Protein AF-A0A946GZS3-F1 (afdb_monomer)

Foldseek 3Di:
DDDDLVVLLVQCLPPDLVSVLVSLCVCLVVLNQDQVSLVSLVVSCVVVHQFPSCLSVLLSCLSYAHDLVSLVVLLVLLQDDDDCVDPRSLSSLVSSLSSLLSYDLVSCLVVLVSQCPRNSHDVVCNVSSVLLNCLQPDALVVLLVVLVVLPVVADPPHDQDPVSVVSNVSSVVSNVVNCVVDVVSVVVSVVVVVVVVVVVVVVVVVVVVD

Mean predicted aligned error: 6.23 Å

Structure (mmCIF, N/CA/C/O backbone):
data_AF-A0A946GZS3-F1
#
_entry.id   AF-A0A946GZS3-F1
#
loop_
_atom_site.group_PDB
_atom_site.id
_atom_site.type_symbol
_atom_site.label_atom_id
_atom_site.label_alt_id
_atom_site.label_comp_id
_atom_site.label_asym_id
_atom_site.label_entity_id
_atom_site.label_seq_id
_atom_site.pdbx_PDB_ins_code
_atom_site.Cartn_x
_atom_site.Cartn_y
_atom_site.Cartn_z
_atom_site.occupancy
_atom_site.B_iso_or_equiv
_atom_site.auth_seq_id
_atom_site.auth_comp_id
_atom_site.auth_asym_id
_atom_site.auth_atom_id
_atom_site.pdbx_PDB_model_num
ATOM 1 N N . MET A 1 1 ? -16.939 -27.720 3.109 1.00 58.91 1 MET A N 1
ATOM 2 C CA . MET A 1 1 ? -17.498 -26.667 2.236 1.00 58.91 1 MET A CA 1
ATOM 3 C C . MET A 1 1 ? -16.639 -25.425 2.417 1.00 58.91 1 MET A C 1
ATOM 5 O O . MET A 1 1 ? -16.453 -25.024 3.559 1.00 58.91 1 MET A O 1
ATOM 9 N N . ARG A 1 2 ? -16.026 -24.903 1.348 1.00 79.50 2 ARG A N 1
ATOM 10 C CA . ARG A 1 2 ? -15.265 -23.641 1.390 1.00 79.50 2 ARG A CA 1
ATOM 11 C C . ARG A 1 2 ? -16.276 -22.488 1.393 1.00 79.50 2 ARG A C 1
ATOM 13 O O . ARG A 1 2 ? -17.283 -22.597 0.700 1.00 79.50 2 ARG A O 1
ATOM 20 N N . LEU A 1 3 ? -16.040 -21.456 2.202 1.00 87.94 3 LEU A N 1
ATOM 21 C CA . LEU A 1 3 ? -16.842 -20.230 2.156 1.00 87.94 3 LEU A CA 1
ATOM 22 C C . LEU A 1 3 ? -16.598 -19.513 0.824 1.00 87.94 3 LEU A C 1
ATOM 24 O O . LEU A 1 3 ? -15.481 -19.565 0.303 1.00 87.94 3 LEU A O 1
ATOM 28 N N . ASP A 1 4 ? -17.618 -18.852 0.289 1.00 93.44 4 ASP A N 1
ATOM 29 C CA . ASP A 1 4 ? -17.434 -17.940 -0.840 1.00 93.44 4 ASP A CA 1
ATOM 30 C C . ASP A 1 4 ? -16.744 -16.635 -0.394 1.00 93.44 4 ASP A C 1
ATOM 32 O O . ASP A 1 4 ? -16.649 -16.322 0.797 1.00 93.44 4 ASP A O 1
ATOM 36 N N . GLU A 1 5 ? -16.232 -15.859 -1.347 1.00 93.50 5 GLU A N 1
ATOM 37 C CA . GLU A 1 5 ? -15.474 -14.643 -1.030 1.00 93.50 5 GLU A CA 1
ATOM 38 C C . GLU A 1 5 ? -16.320 -13.560 -0.363 1.00 93.50 5 GLU A C 1
ATOM 40 O O . GLU A 1 5 ? -15.813 -12.810 0.467 1.00 93.50 5 GLU A O 1
ATOM 45 N N . GLN A 1 6 ? -17.622 -13.497 -0.650 1.00 95.25 6 GLN A N 1
ATOM 46 C CA . GLN A 1 6 ? -18.515 -12.536 -0.003 1.00 95.25 6 GLN A CA 1
ATOM 47 C C . GLN A 1 6 ? -18.722 -12.892 1.472 1.00 95.25 6 GLN A C 1
ATOM 49 O O . GLN A 1 6 ? -18.744 -12.010 2.332 1.00 95.25 6 GLN A O 1
ATOM 54 N N . GLN A 1 7 ? -18.817 -14.182 1.793 1.00 95.88 7 GLN A N 1
ATOM 55 C CA . GLN A 1 7 ? -18.854 -14.682 3.164 1.00 95.88 7 GLN A CA 1
ATOM 56 C C . GLN A 1 7 ? -17.543 -14.387 3.899 1.00 95.88 7 GLN A C 1
ATOM 58 O O . GLN A 1 7 ? -17.582 -13.946 5.049 1.00 95.88 7 GLN A O 1
ATOM 63 N N . ILE A 1 8 ? -16.392 -14.578 3.244 1.00 96.25 8 ILE A N 1
ATOM 64 C CA . ILE A 1 8 ? -15.082 -14.260 3.831 1.00 96.25 8 ILE A CA 1
ATOM 65 C C . ILE A 1 8 ? -14.951 -12.747 4.059 1.00 96.25 8 ILE A C 1
ATOM 67 O O . ILE A 1 8 ? -14.560 -12.334 5.147 1.00 96.25 8 ILE A O 1
ATOM 71 N N . LYS A 1 9 ? -15.364 -11.909 3.102 1.00 96.62 9 LYS A N 1
ATOM 72 C CA . LYS A 1 9 ? -15.361 -10.443 3.241 1.00 96.62 9 LYS A CA 1
ATOM 73 C C . LYS A 1 9 ? -16.209 -9.978 4.419 1.00 96.62 9 LYS A C 1
ATOM 75 O O . LYS A 1 9 ? -15.742 -9.200 5.240 1.00 96.62 9 LYS A O 1
ATOM 80 N N . ARG A 1 10 ? -17.424 -10.512 4.574 1.00 95.88 10 ARG A N 1
ATOM 81 C CA . ARG A 1 10 ? -18.281 -10.204 5.736 1.00 95.88 10 ARG A CA 1
ATOM 82 C C . ARG A 1 10 ? -17.650 -10.625 7.064 1.00 95.88 10 ARG A C 1
ATOM 84 O O . ARG A 1 10 ? -17.891 -9.977 8.078 1.00 95.88 10 ARG A O 1
ATOM 91 N N . ALA A 1 11 ? -16.828 -11.675 7.076 1.00 96.12 11 ALA A N 1
ATOM 92 C CA . ALA A 1 11 ? -16.135 -12.124 8.283 1.00 96.12 11 ALA A CA 1
ATOM 93 C C . ALA A 1 11 ? -15.061 -11.133 8.779 1.00 96.12 11 ALA A C 1
ATOM 95 O O . ALA A 1 11 ? -14.627 -11.242 9.927 1.00 96.12 11 ALA A O 1
ATOM 96 N N . ILE A 1 12 ? -14.682 -10.132 7.977 1.00 95.19 12 ILE A N 1
ATOM 97 C CA . ILE A 1 12 ? -13.825 -9.019 8.410 1.00 95.19 12 ILE A CA 1
ATOM 98 C C . ILE A 1 12 ? -14.505 -8.199 9.522 1.00 95.19 12 ILE A C 1
ATOM 100 O O . ILE A 1 12 ? -13.821 -7.761 10.437 1.00 95.19 12 ILE A O 1
ATOM 104 N N . LEU A 1 13 ? -15.840 -8.097 9.531 1.00 95.19 13 LEU A N 1
ATOM 105 C CA . LEU A 1 13 ? -16.621 -7.395 10.567 1.00 95.19 13 LEU A CA 1
ATOM 106 C C . LEU A 1 13 ? -16.915 -8.260 11.807 1.00 95.19 13 LEU A C 1
ATOM 108 O O . LEU A 1 13 ? -17.674 -7.871 12.694 1.00 95.19 13 LEU A O 1
ATOM 112 N N . HIS A 1 14 ? -16.382 -9.481 11.870 1.00 94.75 14 HIS A N 1
ATOM 113 C CA . HIS A 1 14 ? -16.742 -10.427 12.920 1.00 94.75 14 HIS A CA 1
ATOM 114 C C . HIS A 1 14 ? -16.258 -9.946 14.308 1.00 94.75 14 HIS A C 1
ATOM 116 O O . HIS A 1 14 ? -15.116 -9.508 14.438 1.00 94.75 14 HIS A O 1
ATOM 122 N N . PRO A 1 15 ? -17.038 -10.090 15.400 1.00 91.62 15 PRO A N 1
ATOM 123 C CA . PRO A 1 15 ? -16.633 -9.604 16.729 1.00 91.62 15 PRO A CA 1
ATOM 124 C C . PRO A 1 15 ? -15.368 -10.286 17.283 1.00 91.62 15 PRO A C 1
ATOM 126 O O . PRO A 1 15 ? -14.601 -9.673 18.026 1.00 91.62 15 PRO A O 1
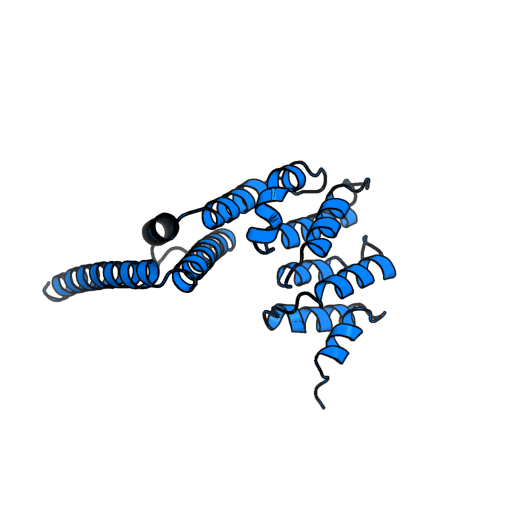ATOM 129 N N . ASN A 1 16 ? -15.110 -11.539 16.893 1.00 91.81 16 ASN A N 1
ATOM 130 C CA . ASN A 1 16 ? -13.880 -12.262 17.240 1.00 91.81 16 ASN A CA 1
ATOM 131 C C . ASN A 1 16 ? -12.675 -11.789 16.385 1.00 91.81 16 ASN A C 1
ATOM 133 O O . ASN A 1 16 ? -12.705 -12.003 15.169 1.00 91.81 16 ASN A O 1
ATOM 137 N N . PRO A 1 17 ? -11.601 -11.240 16.995 1.00 90.50 17 PRO A N 1
ATOM 138 C CA . PRO A 1 17 ? -10.426 -10.723 16.284 1.00 90.50 17 PRO A CA 1
ATOM 139 C C . PRO A 1 17 ? -9.686 -11.763 15.437 1.00 90.50 17 PRO A C 1
ATOM 141 O O . PRO A 1 17 ? -9.181 -11.420 14.372 1.00 90.50 17 PRO A O 1
ATOM 144 N N . GLU A 1 18 ? -9.651 -13.028 15.857 1.00 91.88 18 GLU A N 1
ATOM 145 C CA . GLU A 1 18 ? -8.960 -14.089 15.111 1.00 91.88 18 GLU A CA 1
ATOM 146 C C . GLU A 1 18 ? -9.690 -14.427 13.805 1.00 91.88 18 GLU A C 1
ATOM 148 O O . GLU A 1 18 ? -9.064 -14.709 12.784 1.00 91.88 18 GLU A O 1
ATOM 153 N N . ILE A 1 19 ? -11.025 -14.338 13.809 1.00 94.00 19 ILE A N 1
ATOM 154 C CA . ILE A 1 19 ? -11.831 -14.525 12.597 1.00 94.00 19 ILE A CA 1
ATOM 155 C C . ILE A 1 19 ? -11.604 -13.358 11.632 1.00 94.00 19 ILE A C 1
ATOM 157 O O . ILE A 1 19 ? -11.376 -13.603 10.448 1.00 94.00 19 ILE A O 1
ATOM 161 N N . ARG A 1 20 ? -11.567 -12.114 12.135 1.00 93.56 20 ARG A N 1
ATOM 162 C CA . ARG A 1 20 ? -11.258 -10.935 11.307 1.00 93.56 20 ARG A CA 1
ATOM 163 C C . ARG A 1 20 ? -9.886 -11.039 10.661 1.00 93.56 20 ARG A C 1
ATOM 165 O O . ARG A 1 20 ? -9.751 -10.846 9.458 1.00 93.56 20 ARG A O 1
ATOM 172 N N . LEU A 1 21 ? -8.869 -11.373 11.456 1.00 92.62 21 LEU A N 1
ATOM 173 C CA . LEU A 1 21 ? -7.500 -11.503 10.968 1.00 92.62 21 LEU A CA 1
ATOM 174 C C . LEU A 1 21 ? -7.396 -12.590 9.896 1.00 92.62 21 LEU A C 1
ATOM 176 O O . LEU A 1 21 ? -6.772 -12.372 8.862 1.00 92.62 21 LEU A O 1
ATOM 180 N N . LYS A 1 22 ? -8.051 -13.739 10.100 1.00 94.50 22 LYS A N 1
ATOM 181 C CA . LYS A 1 22 ? -8.066 -14.821 9.111 1.00 94.50 22 LYS A CA 1
ATOM 182 C C . LYS A 1 22 ? -8.782 -14.427 7.817 1.00 94.50 22 LYS A C 1
ATOM 184 O O . LYS A 1 22 ? -8.328 -14.813 6.744 1.00 94.50 22 LYS A O 1
ATOM 189 N N . ALA A 1 23 ? -9.862 -13.653 7.912 1.00 95.25 23 ALA A N 1
ATOM 190 C CA . ALA A 1 23 ? -10.564 -13.120 6.751 1.00 95.25 23 ALA A CA 1
ATOM 191 C C . ALA A 1 23 ? -9.698 -12.131 5.958 1.00 95.25 23 ALA A C 1
ATOM 193 O O . ALA A 1 23 ? -9.628 -12.227 4.739 1.00 95.25 23 ALA A O 1
ATOM 194 N N . ILE A 1 24 ? -8.983 -11.228 6.632 1.00 94.69 24 ILE A N 1
ATOM 195 C CA . ILE A 1 24 ? -8.081 -10.280 5.960 1.00 94.69 24 ILE A CA 1
ATOM 196 C C . ILE A 1 24 ? -6.884 -10.999 5.345 1.00 94.69 24 ILE A C 1
ATOM 198 O O . ILE A 1 24 ? -6.534 -10.708 4.205 1.00 94.69 24 ILE A O 1
ATOM 202 N N . ASN A 1 25 ? -6.296 -11.970 6.052 1.00 94.50 25 ASN A N 1
ATOM 203 C CA . ASN A 1 25 ? -5.204 -12.780 5.511 1.00 94.50 25 ASN A CA 1
ATOM 204 C C . ASN A 1 25 ? -5.610 -13.480 4.216 1.00 94.50 25 ASN A C 1
ATOM 206 O O . ASN A 1 25 ? -4.806 -13.528 3.301 1.00 94.50 25 ASN A O 1
ATOM 210 N N . TYR A 1 26 ? -6.854 -13.956 4.094 1.00 95.50 26 TYR A N 1
ATOM 211 C CA . TYR A 1 26 ? -7.324 -14.526 2.831 1.00 95.50 26 TYR A CA 1
ATOM 212 C C . TYR A 1 26 ? -7.149 -13.552 1.656 1.00 95.50 26 TYR A C 1
ATOM 214 O O . TYR A 1 26 ? -6.579 -13.936 0.640 1.00 95.50 26 TYR A O 1
ATOM 222 N N . PHE A 1 27 ? -7.597 -12.301 1.795 1.00 95.56 27 PHE A N 1
ATOM 223 C CA . PHE A 1 27 ? -7.488 -11.308 0.721 1.00 95.56 27 PHE A CA 1
ATOM 224 C C . PHE A 1 27 ? -6.049 -10.831 0.503 1.00 95.56 27 PHE A C 1
ATOM 226 O O . PHE A 1 27 ? -5.627 -10.698 -0.643 1.00 95.56 27 PHE A O 1
ATOM 233 N N . ALA A 1 28 ? -5.293 -10.623 1.584 1.00 93.56 28 ALA A N 1
ATOM 234 C CA . ALA A 1 28 ? -3.899 -10.189 1.526 1.00 93.56 28 ALA A CA 1
ATOM 235 C C . ALA A 1 28 ? -2.983 -11.252 0.893 1.00 93.56 28 ALA A C 1
ATOM 237 O O . ALA A 1 28 ? -2.179 -10.936 0.025 1.00 93.56 28 ALA A O 1
ATOM 238 N N . ASP A 1 29 ? -3.126 -12.519 1.293 1.00 93.56 29 ASP A N 1
ATOM 239 C CA . ASP A 1 29 ? -2.296 -13.632 0.808 1.00 93.56 29 ASP A CA 1
ATOM 240 C C . ASP A 1 29 ? -2.685 -14.064 -0.614 1.00 93.56 29 ASP A C 1
ATOM 242 O O . ASP A 1 29 ? -1.886 -14.683 -1.314 1.00 93.56 29 ASP A O 1
ATOM 246 N N . SER A 1 30 ? -3.909 -13.742 -1.047 1.00 91.50 30 SER A N 1
ATOM 247 C CA . SER A 1 30 ? -4.377 -14.001 -2.415 1.00 91.50 30 SER A CA 1
ATOM 248 C C . SER A 1 30 ? -4.076 -12.851 -3.381 1.00 91.50 30 SER A C 1
ATOM 250 O O . SER A 1 30 ? -4.494 -12.943 -4.531 1.00 91.50 30 SER A O 1
ATOM 252 N N . TYR A 1 31 ? -3.395 -11.784 -2.932 1.00 84.88 31 TYR A N 1
ATOM 253 C CA . TYR A 1 31 ? -3.122 -10.576 -3.726 1.00 84.88 31 TYR A CA 1
ATOM 254 C C . TYR A 1 31 ? -4.385 -10.038 -4.419 1.00 84.88 31 TYR A C 1
ATOM 256 O O . TYR A 1 31 ? -4.412 -9.793 -5.619 1.00 84.88 31 TYR A O 1
ATOM 264 N N . SER A 1 32 ? -5.476 -9.936 -3.657 1.00 89.81 32 SER A N 1
ATOM 265 C CA . SER A 1 32 ? -6.779 -9.548 -4.193 1.00 89.81 32 SER A CA 1
ATOM 266 C C . SER A 1 32 ? -6.793 -8.095 -4.681 1.00 89.81 32 SER A C 1
ATOM 268 O O . SER A 1 32 ? -6.697 -7.172 -3.871 1.00 89.81 32 SER A O 1
ATOM 270 N N . ASP A 1 33 ? -7.090 -7.904 -5.966 1.00 91.25 33 ASP A N 1
ATOM 271 C CA . ASP A 1 33 ? -7.288 -6.585 -6.585 1.00 91.25 33 ASP A CA 1
ATOM 272 C C . ASP A 1 33 ? -8.667 -5.958 -6.299 1.00 91.25 33 ASP A C 1
ATOM 274 O O . ASP A 1 33 ? -8.972 -4.877 -6.793 1.00 91.25 33 ASP A O 1
ATOM 278 N N . ASP A 1 34 ? -9.532 -6.618 -5.519 1.00 95.12 34 ASP A N 1
ATOM 279 C CA . ASP A 1 34 ? -10.874 -6.123 -5.192 1.00 95.12 34 ASP A CA 1
ATOM 280 C C . ASP A 1 34 ? -10.834 -4.886 -4.262 1.00 95.12 34 ASP A C 1
ATOM 282 O O . ASP A 1 34 ? -10.622 -5.029 -3.048 1.00 95.12 34 ASP A O 1
ATOM 286 N N . PRO A 1 35 ? -11.131 -3.668 -4.768 1.00 94.62 35 PRO A N 1
ATOM 287 C CA . PRO A 1 35 ? -11.057 -2.446 -3.969 1.00 94.62 35 PRO A CA 1
ATOM 288 C C . PRO A 1 35 ? -12.195 -2.338 -2.943 1.00 94.62 35 PRO A C 1
ATOM 290 O O . PRO A 1 35 ? -12.181 -1.443 -2.100 1.00 94.62 35 PRO A O 1
ATOM 293 N N . SER A 1 36 ? -13.193 -3.230 -2.982 1.00 96.50 36 SER A N 1
ATOM 294 C CA . SER A 1 36 ? -14.299 -3.236 -2.018 1.00 96.50 36 SER A CA 1
ATOM 295 C C . SER A 1 36 ? -13.956 -3.917 -0.689 1.00 96.50 36 SER A C 1
ATOM 297 O O . SER A 1 36 ? -14.755 -3.852 0.243 1.00 96.50 36 SER A O 1
ATOM 299 N N . VAL A 1 37 ? -12.777 -4.539 -0.557 1.00 97.06 37 VAL A N 1
ATOM 300 C CA . VAL A 1 37 ? -12.327 -5.143 0.711 1.00 97.06 37 VAL A CA 1
ATOM 301 C C . VAL A 1 37 ? -11.921 -4.069 1.723 1.00 97.06 37 VAL A C 1
ATOM 303 O O . VAL A 1 37 ? -12.332 -4.130 2.882 1.00 97.06 37 VAL A O 1
ATOM 306 N N . MET A 1 38 ? -11.147 -3.065 1.301 1.00 96.56 38 MET A N 1
ATOM 307 C CA . MET A 1 38 ? -10.625 -2.036 2.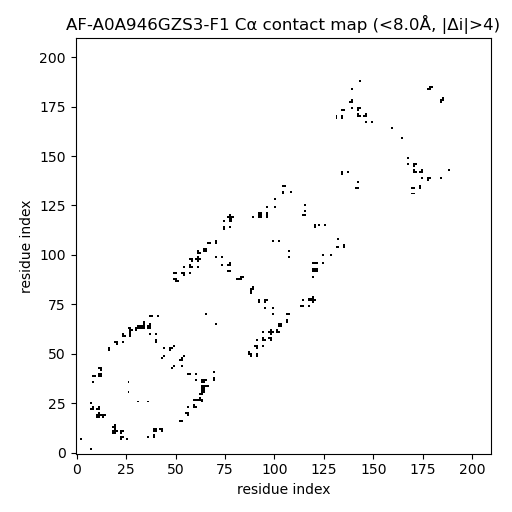206 1.00 96.56 38 MET A CA 1
ATOM 308 C C . MET A 1 38 ? -11.723 -1.201 2.902 1.00 96.56 38 MET A C 1
ATOM 310 O O . MET A 1 38 ? -11.597 -0.973 4.104 1.00 96.56 38 MET A O 1
ATOM 314 N N . PRO A 1 39 ? -12.834 -0.807 2.246 1.00 97.38 39 PRO A N 1
ATOM 315 C CA . PRO A 1 39 ? -13.973 -0.192 2.933 1.00 97.38 39 PRO A CA 1
ATOM 316 C C . PRO A 1 39 ? -14.516 -1.016 4.111 1.00 97.38 39 PRO A C 1
ATOM 318 O O . PRO A 1 39 ? -14.860 -0.452 5.144 1.00 97.38 39 PRO A O 1
ATOM 321 N N . VAL A 1 40 ? -14.526 -2.349 4.006 1.00 96.94 40 VAL A N 1
ATOM 322 C CA . VAL A 1 40 ? -14.970 -3.232 5.101 1.00 96.94 40 VAL A CA 1
ATOM 323 C C . VAL A 1 40 ? -13.946 -3.256 6.244 1.00 96.94 40 VAL A C 1
ATOM 325 O O . VAL A 1 40 ? -14.310 -3.339 7.418 1.00 96.94 40 VAL A O 1
ATOM 328 N N . VAL A 1 41 ? -12.652 -3.137 5.929 1.00 95.38 41 VAL A N 1
ATOM 329 C CA . VAL A 1 41 ? -11.598 -2.960 6.943 1.00 95.38 41 VAL A CA 1
ATOM 330 C C . VAL A 1 41 ? -11.762 -1.622 7.668 1.00 95.38 41 VAL A C 1
ATOM 332 O O . VAL A 1 41 ? -11.648 -1.588 8.890 1.00 95.38 41 VAL A O 1
ATOM 335 N N . ILE A 1 42 ? -12.078 -0.542 6.950 1.00 95.25 42 ILE A N 1
ATOM 336 C CA . ILE A 1 42 ? -12.365 0.775 7.542 1.00 95.25 42 ILE A CA 1
ATOM 337 C C . ILE A 1 42 ? -13.569 0.694 8.487 1.00 95.25 42 ILE A C 1
ATOM 339 O O . ILE A 1 42 ? -13.458 1.078 9.650 1.00 95.25 42 ILE A O 1
ATOM 343 N N . GLU A 1 43 ? -14.678 0.103 8.039 1.00 95.19 43 GLU A N 1
ATOM 344 C CA . GLU A 1 43 ? -15.871 -0.106 8.871 1.00 95.19 43 GLU A CA 1
ATOM 345 C C . GLU A 1 43 ? -15.536 -0.909 10.141 1.00 95.19 43 GLU A C 1
ATOM 347 O O . GLU A 1 43 ? -16.004 -0.605 11.237 1.00 95.19 43 GLU A O 1
ATOM 352 N N . THR A 1 44 ? -14.645 -1.895 10.028 1.00 93.31 44 THR A N 1
ATOM 353 C CA . THR A 1 44 ? -14.148 -2.664 11.177 1.00 93.31 44 THR A CA 1
ATOM 354 C C . THR A 1 44 ? -13.405 -1.778 12.182 1.00 93.31 44 THR A C 1
ATOM 356 O O . THR A 1 44 ? -13.575 -1.960 13.391 1.00 93.31 44 THR A O 1
ATOM 359 N N . VAL A 1 45 ? -12.595 -0.824 11.703 1.00 92.81 45 VAL A N 1
ATOM 360 C CA . VAL A 1 45 ? -11.898 0.171 12.541 1.00 92.81 45 VAL A CA 1
ATOM 361 C C . VAL A 1 45 ? -12.868 1.075 13.271 1.00 92.81 45 VAL A C 1
ATOM 363 O O . VAL A 1 45 ? -12.717 1.292 14.476 1.00 92.81 45 VAL A O 1
ATOM 366 N N . GLU A 1 46 ? -13.892 1.545 12.579 1.00 91.81 46 GLU A N 1
ATOM 367 C CA . GLU A 1 46 ? -14.922 2.396 13.165 1.00 91.81 46 GLU A CA 1
ATOM 368 C C . GLU A 1 46 ? -15.764 1.638 14.202 1.00 91.81 46 GLU A C 1
ATOM 370 O O . GLU A 1 46 ? -16.056 2.178 15.269 1.00 91.81 46 GLU A O 1
ATOM 375 N N . LEU A 1 47 ? -16.076 0.363 13.944 1.00 91.75 47 LEU A N 1
ATOM 376 C CA . LEU A 1 47 ? -16.901 -0.472 14.820 1.00 91.75 47 LEU A CA 1
ATOM 377 C C . LEU A 1 47 ? -16.175 -0.935 16.093 1.00 91.75 47 LEU A C 1
ATOM 379 O O . LEU A 1 47 ? -16.785 -1.015 17.160 1.00 91.75 47 LEU A O 1
ATOM 383 N N . HIS A 1 48 ? -14.892 -1.292 15.994 1.00 89.06 48 HIS A N 1
ATOM 384 C CA . HIS A 1 48 ? -14.147 -1.908 17.103 1.00 89.06 48 HIS A CA 1
ATOM 385 C C . HIS A 1 48 ? -13.076 -1.004 17.727 1.00 89.06 48 HIS A C 1
ATOM 387 O O . HIS A 1 48 ? -12.459 -1.392 18.723 1.00 89.06 48 HIS A O 1
ATOM 393 N N . GLY A 1 49 ? -12.873 0.195 17.181 1.00 87.19 49 GLY A N 1
ATOM 394 C CA . GLY A 1 49 ? -11.940 1.190 17.695 1.00 87.19 49 GLY A CA 1
ATOM 395 C C . GLY A 1 49 ? -10.496 1.015 17.211 1.00 87.19 49 GLY A C 1
ATOM 396 O O . GLY A 1 49 ? -10.056 -0.057 16.795 1.00 87.19 49 GLY A O 1
ATOM 397 N N . ARG A 1 50 ? -9.735 2.109 17.307 1.00 85.06 50 ARG A N 1
ATOM 398 C CA . ARG A 1 50 ? -8.404 2.286 16.695 1.00 85.06 50 ARG A CA 1
ATOM 399 C C . ARG A 1 50 ? -7.261 1.654 17.501 1.00 85.06 50 ARG A C 1
ATOM 401 O O . ARG A 1 50 ? -6.305 1.125 16.945 1.00 85.06 50 ARG A O 1
ATOM 408 N N . GLU A 1 51 ? -7.377 1.650 18.827 1.00 67.56 51 GLU A N 1
ATOM 409 C CA . GLU A 1 51 ? -6.206 1.604 19.713 1.00 67.56 51 GLU A CA 1
ATOM 410 C C . GLU A 1 51 ? -5.638 0.213 20.050 1.00 67.56 51 GLU A C 1
ATOM 412 O O . GLU A 1 51 ? -4.517 0.130 20.540 1.00 67.56 51 GLU A O 1
ATOM 417 N N . SER A 1 52 ? -6.338 -0.917 19.878 1.00 57.84 52 SER A N 1
ATOM 418 C CA . SER A 1 52 ? -5.741 -2.188 20.365 1.00 57.84 52 SER A CA 1
ATOM 419 C C . SER A 1 52 ? -6.112 -3.475 19.647 1.00 57.84 52 SER A C 1
ATOM 421 O O . SER A 1 52 ? -5.264 -4.360 19.539 1.00 57.84 52 SER A O 1
ATOM 423 N N . ALA A 1 53 ? -7.323 -3.601 19.110 1.00 55.41 53 ALA A N 1
ATOM 424 C CA . ALA A 1 53 ? -7.772 -4.867 18.530 1.00 55.41 53 ALA A CA 1
ATOM 425 C C . ALA A 1 53 ? -7.492 -5.003 17.025 1.00 55.41 53 ALA A C 1
ATOM 427 O O . ALA A 1 53 ? -7.721 -6.077 16.469 1.00 55.41 53 ALA A O 1
ATOM 428 N N . LEU A 1 54 ? -7.023 -3.937 16.365 1.00 74.75 54 LEU A N 1
ATOM 429 C CA . LEU A 1 54 ? -6.979 -3.875 14.901 1.00 74.75 54 LEU A CA 1
ATOM 430 C C . LEU A 1 54 ? -5.619 -3.554 14.299 1.00 74.75 54 LEU A C 1
ATOM 432 O O . LEU A 1 54 ? -5.490 -3.621 13.084 1.00 74.75 54 LEU A O 1
ATOM 436 N N . TYR A 1 55 ? -4.578 -3.309 15.096 1.00 75.56 55 TYR A N 1
ATOM 437 C CA . TYR A 1 55 ? -3.243 -3.102 14.522 1.00 75.56 55 TYR A CA 1
ATOM 438 C C . TYR A 1 55 ? -2.785 -4.328 13.703 1.00 75.56 55 TYR A C 1
ATOM 440 O O . TYR A 1 55 ? -2.184 -4.177 12.647 1.00 75.56 55 TYR A O 1
ATOM 448 N N . ARG A 1 56 ? -3.118 -5.560 14.136 1.00 81.19 56 ARG A N 1
ATOM 449 C CA . ARG A 1 56 ? -2.822 -6.790 13.370 1.00 81.19 56 ARG A CA 1
ATOM 450 C C . ARG A 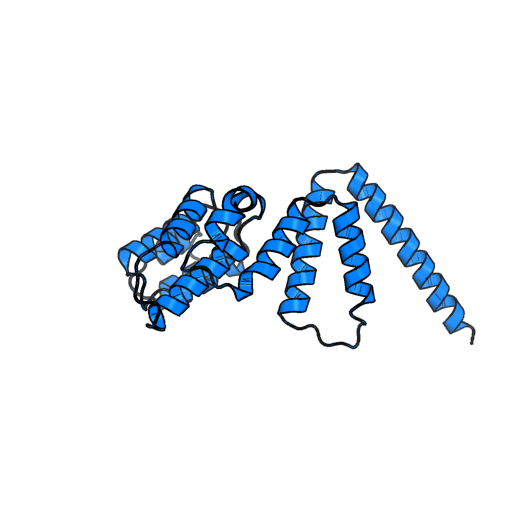1 56 ? -3.607 -6.853 12.064 1.00 81.19 56 ARG A C 1
ATOM 452 O O . ARG A 1 56 ? -3.050 -7.231 11.045 1.00 81.19 56 ARG A O 1
ATOM 459 N N . THR A 1 57 ? -4.878 -6.471 12.118 1.00 86.56 57 THR A N 1
ATOM 460 C CA . THR A 1 57 ? -5.783 -6.346 10.971 1.00 86.56 57 THR A CA 1
ATOM 461 C C . THR A 1 57 ? -5.232 -5.341 9.957 1.00 86.56 57 THR A C 1
ATOM 463 O O . THR A 1 57 ? -5.031 -5.694 8.800 1.00 86.56 57 THR A O 1
ATOM 466 N N . LEU A 1 58 ? -4.901 -4.124 10.394 1.00 88.94 58 LEU A N 1
ATOM 467 C CA . LEU A 1 58 ? -4.381 -3.060 9.533 1.00 88.94 58 LEU A CA 1
ATOM 468 C C . LEU A 1 58 ? -2.993 -3.371 8.983 1.00 88.94 58 LEU A C 1
ATOM 470 O O . LEU A 1 58 ? -2.719 -3.086 7.825 1.00 88.94 58 LEU A O 1
ATOM 474 N N . ARG A 1 59 ? -2.137 -4.043 9.756 1.00 86.62 59 ARG A N 1
ATOM 475 C CA . ARG A 1 59 ? -0.827 -4.486 9.266 1.00 86.62 59 ARG A CA 1
ATOM 476 C C . ARG A 1 59 ? -0.913 -5.490 8.113 1.00 86.62 59 ARG A C 1
ATOM 478 O O . ARG A 1 59 ? 0.081 -5.686 7.433 1.00 86.62 59 ARG A O 1
ATOM 485 N N . ARG A 1 60 ? -2.052 -6.161 7.925 1.00 90.06 60 ARG A N 1
ATOM 486 C CA . ARG A 1 60 ? -2.306 -7.032 6.765 1.00 90.06 60 ARG A CA 1
ATOM 487 C C . ARG A 1 60 ? -3.077 -6.319 5.658 1.00 90.06 60 ARG A C 1
ATOM 489 O O . ARG A 1 60 ? -3.127 -6.817 4.541 1.00 90.06 60 ARG A O 1
ATOM 496 N N . ALA A 1 61 ? -3.672 -5.167 5.962 1.00 91.94 61 ALA A N 1
ATOM 497 C CA . ALA A 1 61 ? -4.405 -4.363 4.995 1.00 91.94 61 ALA A CA 1
ATOM 498 C C . ALA A 1 61 ? -3.482 -3.635 4.001 1.00 91.94 61 ALA A C 1
ATOM 500 O O . ALA A 1 61 ? -3.957 -3.090 3.012 1.00 91.94 61 ALA A O 1
ATOM 501 N N . ASP A 1 62 ? -2.170 -3.645 4.244 1.00 89.56 62 ASP A N 1
ATOM 502 C CA . ASP A 1 62 ? -1.156 -3.032 3.388 1.00 89.56 62 ASP A CA 1
ATOM 503 C C . ASP A 1 62 ? -0.992 -3.736 2.032 1.00 89.56 62 ASP A C 1
ATOM 505 O O . ASP A 1 62 ? -0.472 -3.135 1.098 1.00 89.56 62 ASP A O 1
ATOM 509 N N . ALA A 1 63 ? -1.468 -4.978 1.921 1.00 90.88 63 ALA A N 1
ATOM 510 C CA . ALA A 1 63 ? -1.534 -5.750 0.683 1.00 90.88 63 ALA A CA 1
ATOM 511 C C . ALA A 1 63 ? -2.905 -5.670 -0.021 1.00 90.88 63 ALA A C 1
ATOM 513 O O . ALA A 1 63 ? -3.116 -6.352 -1.019 1.00 90.88 63 ALA A O 1
ATOM 514 N N . LEU A 1 64 ? -3.860 -4.894 0.505 1.00 94.81 64 LEU A N 1
ATOM 515 C CA . LEU A 1 64 ? -5.194 -4.774 -0.086 1.00 94.81 64 LEU A CA 1
ATOM 516 C C . LEU A 1 64 ? -5.253 -3.628 -1.092 1.00 94.81 64 LEU A C 1
ATOM 518 O O . LEU A 1 64 ? -4.725 -2.540 -0.838 1.00 94.81 64 LEU A O 1
ATOM 522 N N . ALA A 1 65 ? -5.992 -3.845 -2.181 1.00 94.75 65 ALA A N 1
ATOM 523 C CA . ALA A 1 65 ? -6.298 -2.806 -3.151 1.00 94.75 65 ALA A CA 1
ATOM 524 C C . ALA A 1 65 ? -6.956 -1.588 -2.482 1.00 94.75 65 ALA A C 1
ATOM 526 O O . ALA A 1 65 ? -7.918 -1.696 -1.715 1.00 94.75 65 ALA A O 1
ATOM 527 N N . GLN A 1 66 ? -6.414 -0.413 -2.794 1.00 96.56 66 GLN A N 1
ATOM 528 C CA . GLN A 1 66 ? -6.903 0.872 -2.309 1.00 96.56 66 GLN A CA 1
ATOM 529 C C . GLN A 1 66 ? -7.742 1.565 -3.384 1.00 96.56 66 GLN A C 1
ATOM 531 O O . GLN A 1 66 ? -7.635 1.282 -4.574 1.00 96.56 66 GLN A O 1
ATOM 536 N N . SER A 1 67 ? -8.567 2.514 -2.959 1.00 97.00 67 SER A N 1
ATOM 537 C CA . SER A 1 67 ? -9.338 3.396 -3.834 1.00 97.00 67 SER A CA 1
ATOM 538 C C . SER A 1 67 ? -9.173 4.848 -3.374 1.00 97.00 67 SER A C 1
ATOM 540 O O . SER A 1 67 ? -8.783 5.072 -2.227 1.00 97.00 67 SER A O 1
ATOM 542 N N . PRO A 1 68 ? -9.488 5.860 -4.203 1.00 97.44 68 PRO A N 1
ATOM 543 C CA . PRO A 1 68 ? -9.353 7.255 -3.784 1.00 97.44 68 PRO A CA 1
ATOM 544 C C . PRO A 1 68 ? -10.045 7.576 -2.442 1.00 97.44 68 PRO A C 1
ATOM 546 O O . PRO A 1 68 ? -9.406 8.209 -1.603 1.00 97.44 68 PRO A O 1
ATOM 549 N N . PRO A 1 69 ? -11.274 7.091 -2.153 1.00 98.12 69 PRO A N 1
ATOM 550 C CA . PRO A 1 69 ? -11.895 7.299 -0.842 1.00 98.12 69 PRO A CA 1
ATOM 551 C C . PRO A 1 69 ? -11.139 6.652 0.326 1.00 98.12 69 PRO A C 1
ATOM 553 O O . PRO A 1 69 ? -11.082 7.237 1.405 1.00 98.12 69 PRO A O 1
ATOM 556 N N . THR A 1 70 ? -10.548 5.466 0.136 1.00 97.75 70 THR A N 1
ATOM 557 C CA . THR A 1 70 ? -9.795 4.801 1.214 1.00 97.75 70 THR A CA 1
ATOM 558 C C . THR A 1 70 ? -8.471 5.514 1.470 1.00 97.75 70 THR A C 1
ATOM 560 O O . THR A 1 70 ? -8.079 5.647 2.623 1.00 97.75 70 THR A O 1
ATOM 563 N N . ILE A 1 71 ? -7.829 6.059 0.430 1.00 98.12 71 ILE A N 1
ATOM 564 C CA . ILE A 1 71 ? -6.645 6.917 0.573 1.00 98.12 71 ILE A CA 1
ATOM 565 C C . ILE A 1 71 ? -6.969 8.185 1.361 1.00 98.12 71 ILE A C 1
ATOM 567 O O . ILE A 1 71 ? -6.242 8.510 2.296 1.00 98.12 71 ILE A O 1
ATOM 571 N N . GLU A 1 72 ? -8.065 8.877 1.040 1.00 98.25 72 GLU A N 1
ATOM 572 C CA . GLU A 1 72 ? -8.476 10.062 1.807 1.00 98.25 72 GLU A CA 1
ATOM 573 C C . GLU A 1 72 ? -8.727 9.727 3.278 1.00 98.25 72 GLU A C 1
ATOM 575 O O . GLU A 1 72 ? -8.272 10.450 4.163 1.00 98.25 72 GLU A O 1
ATOM 580 N N . TRP A 1 73 ? -9.395 8.603 3.551 1.00 97.88 73 TRP A N 1
ATOM 581 C CA . TRP A 1 73 ? -9.616 8.143 4.920 1.00 97.88 73 TRP A CA 1
ATOM 582 C C . TRP A 1 73 ? -8.295 7.877 5.657 1.00 97.88 73 TRP A C 1
ATOM 584 O O . TRP A 1 73 ? -8.107 8.366 6.768 1.00 97.88 73 TRP A O 1
ATOM 594 N N . LEU A 1 74 ? -7.344 7.180 5.026 1.00 97.38 74 LEU A N 1
ATOM 595 C CA . LEU A 1 74 ? -6.033 6.888 5.618 1.00 97.38 74 LEU A CA 1
ATOM 596 C C . LEU A 1 74 ? -5.248 8.168 5.936 1.00 97.38 74 LEU A C 1
ATOM 598 O O . LEU A 1 74 ? -4.630 8.259 6.994 1.00 97.38 74 LEU A O 1
ATOM 602 N N . ILE A 1 75 ? -5.276 9.165 5.046 1.00 98.31 75 ILE A N 1
ATOM 603 C CA . ILE A 1 75 ? -4.603 10.448 5.287 1.00 98.31 75 ILE A CA 1
ATOM 604 C C . ILE A 1 75 ? -5.260 11.185 6.458 1.00 98.31 75 ILE A C 1
ATOM 606 O O . ILE A 1 75 ? -4.551 11.663 7.340 1.00 98.31 75 ILE A O 1
ATOM 610 N N . ASN A 1 76 ? -6.595 11.216 6.518 1.00 97.75 76 ASN A N 1
ATOM 611 C CA . ASN A 1 76 ? -7.312 11.826 7.640 1.00 97.75 76 ASN A CA 1
ATOM 612 C C . ASN A 1 76 ? -6.938 11.166 8.979 1.00 97.75 76 ASN A C 1
ATOM 614 O O . ASN A 1 76 ? -6.758 11.861 9.975 1.00 97.75 76 ASN A O 1
ATOM 618 N N . GLU A 1 77 ? -6.766 9.840 9.010 1.00 95.38 77 GLU A N 1
ATOM 619 C CA . GLU A 1 77 ? -6.337 9.125 10.219 1.00 95.38 77 GLU A CA 1
ATOM 620 C C . GLU A 1 77 ? -4.903 9.495 10.646 1.00 95.38 77 GLU A C 1
ATOM 622 O O . GLU A 1 77 ? -4.625 9.566 11.841 1.00 95.38 77 GLU A O 1
ATOM 627 N N . LEU A 1 78 ? -3.996 9.812 9.710 1.00 96.00 78 LEU A N 1
ATOM 628 C CA . LEU A 1 78 ? -2.657 10.335 10.042 1.00 96.00 78 LEU A CA 1
ATOM 629 C C . LEU A 1 78 ? -2.673 11.768 10.594 1.00 96.00 78 LEU A C 1
ATOM 631 O O . LEU A 1 78 ? -1.714 12.192 11.250 1.00 96.00 78 LEU A O 1
ATOM 635 N N . GLU A 1 79 ? -3.723 12.527 10.299 1.00 96.50 79 GLU A N 1
ATOM 636 C CA . GLU A 1 79 ? -3.907 13.916 10.725 1.00 96.50 79 GLU A CA 1
ATOM 637 C C . GLU A 1 79 ? -4.652 14.034 12.062 1.00 96.50 79 GLU A C 1
ATOM 639 O O . GLU A 1 79 ? -4.711 15.126 12.629 1.00 96.50 79 GLU A O 1
ATOM 644 N N . MET A 1 80 ? -5.172 12.924 12.599 1.00 92.31 80 MET A N 1
ATOM 645 C CA . MET A 1 80 ? -5.890 12.909 13.872 1.00 92.31 80 MET A CA 1
ATOM 646 C C . MET A 1 80 ? -5.046 13.427 15.042 1.00 92.31 80 MET A C 1
ATOM 648 O O . MET A 1 80 ? -3.841 13.166 15.160 1.00 92.31 80 MET A O 1
ATOM 652 N N . ASP A 1 81 ? -5.732 14.124 15.948 1.00 91.19 81 ASP A N 1
ATOM 653 C CA . ASP A 1 81 ? -5.194 14.504 17.248 1.00 91.19 81 ASP A CA 1
ATOM 654 C C . ASP A 1 81 ? -5.292 13.310 18.208 1.00 91.19 81 ASP A C 1
ATOM 656 O O . ASP A 1 81 ? -6.384 12.854 18.555 1.00 91.19 81 ASP A O 1
ATOM 660 N N . CYS A 1 82 ? -4.143 12.751 18.581 1.00 88.88 82 CYS A N 1
ATOM 661 C CA . CYS A 1 82 ? -4.037 11.575 19.440 1.00 88.88 82 CYS A CA 1
ATOM 662 C C . CYS A 1 82 ? -2.758 11.629 20.284 1.00 88.88 82 CYS A C 1
ATOM 664 O O . CYS A 1 82 ? -1.768 12.259 19.899 1.00 88.88 82 CYS A O 1
ATOM 666 N N . ASP A 1 83 ? -2.737 10.911 21.410 1.00 88.25 83 ASP A N 1
ATOM 667 C CA . ASP A 1 83 ? -1.534 10.797 22.237 1.00 88.25 83 ASP A CA 1
ATOM 668 C C . ASP A 1 83 ? -0.503 9.872 21.580 1.00 88.25 83 ASP A C 1
ATOM 670 O O . ASP A 1 83 ? -0.548 8.648 21.696 1.00 88.25 83 ASP A O 1
ATOM 674 N N . ARG A 1 84 ? 0.467 10.474 20.896 1.00 83.38 84 ARG A N 1
ATOM 675 C CA . ARG A 1 84 ? 1.533 9.748 20.192 1.00 83.38 84 ARG A CA 1
ATOM 676 C C . ARG A 1 84 ? 2.628 9.212 21.098 1.00 83.38 84 ARG A C 1
ATOM 678 O O . ARG A 1 84 ? 3.507 8.502 20.620 1.00 83.38 84 ARG A O 1
ATOM 685 N N . SER A 1 85 ? 2.605 9.555 22.384 1.00 86.38 85 SER A N 1
ATOM 686 C CA . SER A 1 85 ? 3.463 8.887 23.359 1.00 86.38 85 SER A CA 1
ATOM 687 C C . SER A 1 85 ? 2.922 7.498 23.725 1.00 86.38 85 SER A C 1
ATOM 689 O O . SER A 1 85 ? 3.691 6.640 24.166 1.00 86.38 85 SER A O 1
ATOM 691 N N . ASP A 1 86 ? 1.632 7.230 23.467 1.00 89.19 86 ASP A N 1
ATOM 692 C CA . ASP A 1 86 ? 1.060 5.894 23.598 1.00 89.19 86 ASP A CA 1
ATOM 693 C C . ASP A 1 86 ? 1.481 5.002 22.420 1.00 89.19 86 ASP A C 1
ATOM 695 O O . ASP A 1 86 ? 1.137 5.208 21.253 1.00 89.19 86 ASP A O 1
ATOM 699 N N . ARG A 1 87 ? 2.174 3.915 22.762 1.00 87.75 87 ARG A N 1
ATOM 700 C CA . ARG A 1 87 ? 2.606 2.859 21.842 1.00 87.75 87 ARG A CA 1
ATOM 701 C C . ARG A 1 87 ? 1.461 2.266 21.011 1.00 87.75 87 ARG A C 1
ATOM 703 O O . ARG A 1 87 ? 1.698 1.724 19.933 1.00 87.75 87 ARG A O 1
ATOM 710 N N . LYS A 1 88 ? 0.229 2.277 21.516 1.00 87.88 88 LYS A N 1
ATOM 711 C CA . LYS A 1 88 ? -0.954 1.817 20.776 1.00 87.88 88 LYS A CA 1
ATOM 712 C C . LYS A 1 88 ? -1.244 2.703 19.570 1.00 87.88 88 LYS A C 1
ATOM 714 O O . LYS A 1 88 ? -1.387 2.183 18.464 1.00 87.88 88 LYS A O 1
ATOM 719 N N . TRP A 1 89 ? -1.267 4.015 19.788 1.00 89.50 89 TRP A N 1
ATOM 720 C CA . TRP A 1 89 ? -1.448 5.008 18.736 1.00 89.50 89 TRP A CA 1
ATOM 721 C C . TRP A 1 89 ? -0.277 5.013 17.760 1.00 89.50 89 TRP A C 1
ATOM 723 O O . TRP A 1 89 ? -0.501 5.020 16.554 1.00 89.50 89 TRP A O 1
ATOM 733 N N . ASP A 1 90 ? 0.956 4.892 18.253 1.00 88.56 90 ASP A N 1
ATOM 734 C CA . ASP A 1 90 ? 2.139 4.794 17.390 1.00 88.56 90 ASP A CA 1
ATOM 735 C C . ASP A 1 90 ? 2.066 3.579 16.440 1.00 88.56 90 ASP A C 1
ATOM 737 O O . ASP A 1 90 ? 2.220 3.712 15.226 1.00 88.56 90 ASP A O 1
ATOM 741 N N . ASN A 1 91 ? 1.710 2.393 16.951 1.00 88.94 91 ASN A N 1
ATOM 742 C CA . ASN A 1 91 ? 1.531 1.196 16.116 1.00 88.94 91 ASN A CA 1
ATOM 743 C C . ASN A 1 91 ? 0.370 1.320 15.119 1.00 88.94 91 ASN A C 1
ATOM 745 O O . ASN A 1 91 ? 0.445 0.780 14.008 1.00 88.94 91 ASN A O 1
ATOM 749 N N . TYR A 1 92 ? -0.717 1.978 15.524 1.00 91.69 92 TYR A N 1
ATOM 750 C CA . TYR A 1 92 ? -1.858 2.246 14.658 1.00 91.69 92 TYR A CA 1
ATOM 751 C C . TYR A 1 92 ? -1.437 3.124 13.476 1.00 91.69 92 TYR A C 1
ATOM 753 O O . TYR A 1 92 ? -1.555 2.699 12.327 1.00 91.69 92 TYR A O 1
ATOM 761 N N . LEU A 1 93 ? -0.846 4.287 13.755 1.00 92.69 93 LEU A N 1
ATOM 762 C CA . LEU A 1 93 ? -0.394 5.240 12.740 1.00 92.69 93 LEU A CA 1
ATOM 763 C C . LEU A 1 93 ? 0.710 4.661 11.852 1.00 92.69 93 LEU A C 1
ATOM 765 O O . LEU A 1 93 ? 0.699 4.881 10.643 1.00 92.69 93 LEU A O 1
ATOM 769 N N . LEU A 1 94 ? 1.616 3.850 12.409 1.00 91.56 94 LEU A N 1
ATOM 770 C CA . LEU A 1 94 ? 2.595 3.115 11.610 1.00 91.56 94 LEU A CA 1
ATOM 771 C C . LEU A 1 94 ? 1.912 2.158 10.624 1.00 91.56 94 LEU A C 1
ATOM 773 O O . LEU A 1 94 ? 2.331 2.076 9.473 1.00 91.56 94 LEU A O 1
ATOM 777 N N . SER A 1 95 ? 0.854 1.457 11.044 1.00 92.69 95 SER A N 1
ATOM 778 C CA . SER A 1 95 ? 0.099 0.565 10.153 1.00 92.69 95 SER A CA 1
ATOM 779 C C . SER A 1 95 ? -0.586 1.353 9.033 1.00 92.69 95 SER A C 1
ATOM 781 O O . SER A 1 95 ? -0.484 0.961 7.876 1.00 92.69 95 SER A O 1
ATOM 783 N N . ILE A 1 96 ? -1.198 2.500 9.347 1.00 95.06 96 ILE A N 1
ATOM 784 C CA . ILE A 1 96 ? -1.779 3.419 8.351 1.00 95.06 96 ILE A CA 1
ATOM 785 C C . ILE A 1 96 ? -0.709 3.911 7.365 1.00 95.06 96 ILE A C 1
ATOM 787 O O . ILE A 1 96 ? -0.907 3.865 6.151 1.00 95.06 96 ILE A O 1
ATOM 791 N N . GLY A 1 97 ? 0.455 4.321 7.876 1.00 94.62 97 GLY A N 1
ATOM 792 C CA . GLY A 1 97 ? 1.587 4.757 7.062 1.00 94.62 97 GLY A CA 1
ATOM 793 C C . GLY A 1 97 ? 2.111 3.662 6.132 1.00 94.62 97 GLY A C 1
ATOM 794 O O . GLY A 1 97 ? 2.441 3.960 4.990 1.00 94.62 97 GLY A O 1
ATOM 795 N N . LEU A 1 98 ? 2.139 2.402 6.578 1.00 92.56 98 LEU A N 1
ATOM 796 C CA . LEU A 1 98 ? 2.524 1.259 5.743 1.00 92.56 98 LEU A CA 1
ATOM 797 C C . LEU A 1 98 ? 1.493 0.954 4.648 1.00 92.56 98 LEU A C 1
ATOM 799 O O . LEU A 1 98 ? 1.892 0.635 3.531 1.00 92.56 98 LEU A O 1
ATOM 803 N N . ILE A 1 99 ? 0.192 1.098 4.930 1.00 94.94 99 ILE A N 1
ATOM 804 C CA . ILE A 1 99 ? -0.860 0.946 3.911 1.00 94.94 99 ILE A CA 1
ATOM 805 C C . ILE A 1 99 ? -0.701 2.019 2.829 1.00 94.94 99 ILE A C 1
ATOM 807 O O . ILE A 1 99 ? -0.665 1.692 1.647 1.00 94.94 99 ILE A O 1
ATOM 811 N N . LEU A 1 100 ? -0.540 3.289 3.219 1.00 95.75 100 LEU A N 1
ATOM 812 C CA . LEU A 1 100 ? -0.288 4.380 2.269 1.00 95.75 100 LEU A CA 1
ATOM 813 C C . LEU A 1 100 ? 1.017 4.177 1.500 1.00 95.75 100 LEU A C 1
ATOM 815 O O . LEU A 1 100 ? 1.068 4.430 0.304 1.00 95.75 100 LEU A O 1
ATOM 819 N N . PHE A 1 101 ? 2.057 3.693 2.175 1.00 92.25 101 PHE A N 1
ATOM 820 C CA . PHE A 1 101 ? 3.341 3.412 1.550 1.00 92.25 101 PHE A CA 1
ATOM 821 C C . PHE A 1 101 ? 3.267 2.300 0.497 1.00 92.25 101 PHE A C 1
ATOM 823 O O . PHE A 1 101 ? 4.002 2.395 -0.479 1.00 92.25 101 PHE A O 1
ATOM 830 N N . ASN A 1 102 ? 2.398 1.293 0.658 1.00 90.62 102 ASN A N 1
ATOM 831 C CA . ASN A 1 102 ? 2.217 0.183 -0.292 1.00 90.62 102 ASN A CA 1
ATOM 832 C C . ASN A 1 102 ? 1.085 0.406 -1.316 1.00 90.62 102 ASN A C 1
ATOM 834 O O . ASN A 1 102 ? 1.025 -0.308 -2.319 1.00 90.62 102 ASN A O 1
ATOM 838 N N . ALA A 1 103 ? 0.225 1.409 -1.118 1.00 93.81 103 ALA A N 1
ATOM 839 C CA . ALA A 1 103 ? -0.863 1.753 -2.034 1.00 93.81 103 ALA A CA 1
ATOM 840 C C . ALA A 1 103 ? -0.372 2.014 -3.466 1.00 93.81 103 ALA A C 1
ATOM 842 O O . ALA A 1 103 ? 0.785 2.378 -3.663 1.00 93.81 103 ALA A O 1
ATOM 843 N N . ASP A 1 104 ? -1.241 1.866 -4.469 1.00 92.38 104 ASP A N 1
ATOM 844 C CA . ASP A 1 104 ? -0.880 2.191 -5.854 1.00 92.38 104 ASP A CA 1
ATOM 845 C C . ASP A 1 104 ? -0.315 3.629 -5.939 1.00 92.38 104 ASP A C 1
ATOM 847 O O . ASP A 1 104 ? -1.015 4.569 -5.538 1.00 92.38 104 ASP A O 1
ATOM 851 N N . PRO A 1 105 ? 0.920 3.825 -6.449 1.00 93.69 105 PRO A N 1
ATOM 852 C CA . PRO A 1 105 ? 1.530 5.144 -6.583 1.00 93.69 105 PRO A CA 1
ATOM 853 C C . PRO A 1 105 ? 0.645 6.167 -7.306 1.00 93.69 105 PRO A C 1
ATOM 855 O O . PRO A 1 105 ? 0.621 7.335 -6.913 1.00 93.69 105 PRO A O 1
ATOM 858 N N . ALA A 1 106 ? -0.152 5.731 -8.288 1.00 93.12 106 ALA A N 1
ATOM 859 C CA . ALA A 1 106 ? -1.070 6.594 -9.029 1.00 93.12 106 ALA A CA 1
ATOM 860 C C . ALA A 1 106 ? -2.152 7.224 -8.132 1.00 93.12 106 ALA A C 1
ATOM 862 O O . ALA A 1 106 ? -2.679 8.289 -8.443 1.00 93.12 106 ALA A O 1
ATOM 863 N N . LEU A 1 107 ? -2.490 6.590 -7.004 1.00 95.50 107 LEU A N 1
ATOM 864 C CA . LEU A 1 107 ? -3.480 7.111 -6.060 1.00 95.50 107 LEU A CA 1
ATOM 865 C C . LEU A 1 107 ? -2.891 8.120 -5.068 1.00 95.50 107 LEU A C 1
ATOM 867 O O . LEU A 1 107 ? -3.644 8.893 -4.470 1.00 95.50 107 LEU A O 1
ATOM 871 N N . ILE A 1 108 ? -1.573 8.116 -4.861 1.00 96.31 108 ILE A N 1
ATOM 872 C CA . ILE A 1 108 ? -0.926 8.872 -3.778 1.00 96.31 108 ILE A CA 1
ATOM 873 C C . ILE A 1 108 ? 0.068 9.930 -4.268 1.00 96.31 108 ILE A C 1
ATOM 875 O O . ILE A 1 108 ? 0.411 10.809 -3.480 1.00 96.31 108 ILE A O 1
ATOM 879 N N . VAL A 1 109 ? 0.490 9.901 -5.539 1.00 95.62 109 VAL A N 1
ATOM 880 C CA . VAL A 1 109 ? 1.483 10.841 -6.094 1.00 95.62 109 VAL A CA 1
ATOM 881 C C . VAL A 1 109 ? 1.077 12.305 -5.888 1.00 95.62 109 VAL A C 1
ATOM 883 O O . VAL A 1 109 ? 1.840 13.076 -5.310 1.00 95.62 109 VAL A O 1
ATOM 886 N N . ASP A 1 110 ? -0.173 12.659 -6.197 1.00 95.50 110 ASP A N 1
ATOM 887 C CA . ASP A 1 110 ? -0.698 14.026 -6.034 1.00 95.50 110 ASP A CA 1
ATOM 888 C C . ASP A 1 110 ? -0.955 14.414 -4.566 1.00 95.50 110 ASP A C 1
ATOM 890 O O . ASP A 1 110 ? -1.243 15.566 -4.246 1.00 95.50 110 ASP A O 1
ATOM 894 N N . ARG A 1 111 ? -0.880 13.444 -3.649 1.00 96.44 111 ARG A N 1
ATOM 895 C CA . ARG A 1 111 ? -1.146 13.608 -2.210 1.00 96.44 111 ARG A CA 1
ATOM 896 C C . ARG A 1 111 ? 0.121 13.520 -1.370 1.00 96.44 111 ARG A C 1
ATOM 898 O O . ARG A 1 111 ? 0.046 13.638 -0.145 1.00 96.44 111 ARG A O 1
ATOM 905 N N . ARG A 1 112 ? 1.277 13.324 -2.010 1.00 96.31 112 ARG A N 1
ATOM 906 C CA . ARG A 1 112 ? 2.569 13.077 -1.363 1.00 96.31 112 ARG A CA 1
ATOM 907 C C . ARG A 1 112 ? 2.867 14.101 -0.276 1.00 96.31 112 ARG A C 1
ATOM 909 O O . ARG A 1 112 ? 3.153 13.717 0.854 1.00 96.31 112 ARG A O 1
ATOM 916 N N . ASP A 1 113 ? 2.733 15.390 -0.579 1.00 97.56 113 ASP A N 1
ATOM 917 C CA . ASP A 1 113 ? 3.073 16.455 0.372 1.00 97.56 113 ASP A CA 1
ATOM 918 C C . ASP A 1 113 ? 2.175 16.464 1.607 1.00 97.56 113 ASP A C 1
ATOM 920 O O . ASP A 1 113 ? 2.664 16.667 2.721 1.00 97.56 113 ASP A O 1
ATOM 924 N N . ARG A 1 114 ? 0.883 16.160 1.442 1.00 97.81 114 ARG A N 1
ATOM 925 C CA . ARG A 1 114 ? -0.048 16.009 2.564 1.00 97.81 114 ARG A CA 1
ATOM 926 C C . ARG A 1 114 ? 0.320 14.796 3.418 1.00 97.81 114 ARG A C 1
ATOM 928 O O . ARG A 1 114 ? 0.399 14.923 4.638 1.00 97.81 114 ARG A O 1
ATOM 935 N N . ILE A 1 115 ? 0.632 13.656 2.796 1.00 97.62 115 ILE A N 1
ATOM 936 C CA . ILE A 1 115 ? 1.057 12.432 3.499 1.00 97.62 115 ILE A CA 1
ATOM 937 C C . ILE A 1 115 ? 2.327 12.693 4.313 1.00 97.62 115 ILE A C 1
ATOM 939 O O . ILE A 1 115 ? 2.349 12.453 5.517 1.00 97.62 115 ILE A O 1
ATOM 943 N N . VAL A 1 116 ? 3.391 13.221 3.701 1.00 97.06 116 VAL A N 1
ATOM 944 C CA . VAL A 1 116 ? 4.672 13.381 4.411 1.00 97.06 116 VAL A CA 1
ATOM 945 C C . VAL A 1 116 ? 4.638 14.496 5.450 1.00 97.06 116 VAL A C 1
ATOM 947 O O . VAL A 1 116 ? 5.384 14.438 6.433 1.00 97.06 116 VAL A O 1
ATOM 950 N N . SER A 1 117 ? 3.775 15.497 5.262 1.00 97.06 117 SER A N 1
ATOM 951 C CA . SER A 1 117 ? 3.544 16.561 6.243 1.00 97.06 117 SER A CA 1
ATOM 952 C C . SER A 1 117 ? 2.607 16.110 7.357 1.00 97.06 117 SER A C 1
ATOM 954 O O . SER A 1 117 ? 2.622 16.715 8.430 1.00 97.06 117 SER A O 1
ATOM 956 N N . SER A 1 118 ? 1.853 15.023 7.144 1.00 97.00 118 SER A N 1
ATOM 957 C CA . SER A 1 118 ? 0.935 14.495 8.143 1.00 97.00 118 SER A CA 1
ATOM 958 C C . SER A 1 118 ? 1.698 14.175 9.427 1.00 97.00 118 SER A C 1
ATOM 960 O O . SER A 1 118 ? 2.764 13.535 9.402 1.00 97.00 118 SER A O 1
ATOM 962 N N . PRO A 1 119 ? 1.184 14.633 10.572 1.00 94.94 119 PRO A N 1
ATOM 963 C CA . PRO A 1 119 ? 1.937 14.559 11.805 1.00 94.94 119 PRO A CA 1
ATOM 964 C C . PRO A 1 119 ? 2.022 13.104 12.333 1.00 94.94 119 PRO A C 1
ATOM 966 O O . PRO A 1 119 ? 3.006 12.773 12.993 1.00 94.94 119 PRO A O 1
ATOM 969 N N . GLY A 1 120 ? 1.094 12.210 11.962 1.00 93.69 120 GLY A N 1
ATOM 970 C CA . GLY A 1 120 ? 1.170 10.764 12.216 1.00 93.69 120 GLY A CA 1
ATOM 971 C C . GLY A 1 120 ? 2.028 9.952 11.231 1.00 93.69 120 GLY A C 1
ATOM 972 O O . GLY A 1 120 ? 2.250 8.766 11.467 1.00 93.69 120 GLY A O 1
ATOM 973 N N . PHE A 1 121 ? 2.529 10.538 10.133 1.00 95.75 121 PHE A N 1
ATOM 974 C CA . PHE A 1 121 ? 3.332 9.785 9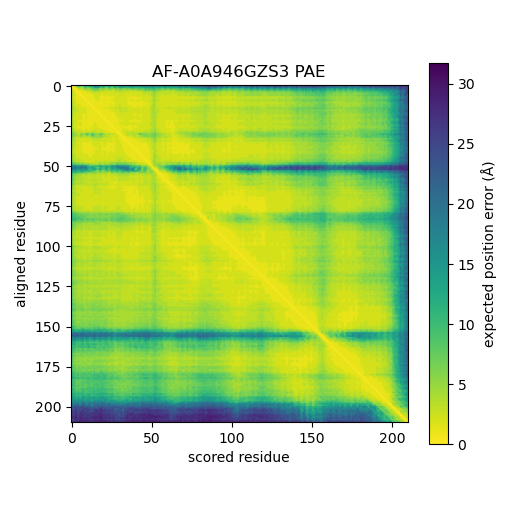.162 1.00 95.75 121 PHE A CA 1
ATOM 975 C C . PHE A 1 121 ? 4.767 9.572 9.652 1.00 95.75 121 PHE A C 1
ATOM 977 O O . PHE A 1 121 ? 5.491 10.522 9.978 1.00 95.75 121 PHE A O 1
ATOM 984 N N . HIS A 1 122 ? 5.208 8.315 9.653 1.00 92.94 122 HIS A N 1
ATOM 985 C CA . HIS A 1 122 ? 6.517 7.942 10.170 1.00 92.94 122 HIS A CA 1
ATOM 986 C C . HIS A 1 122 ? 7.648 8.426 9.245 1.00 92.94 122 HIS A C 1
ATOM 988 O O . HIS A 1 122 ? 7.856 7.896 8.156 1.00 92.94 122 HIS A O 1
ATOM 994 N N . LYS A 1 123 ? 8.458 9.389 9.705 1.00 92.88 123 LYS A N 1
ATOM 995 C CA . LYS A 1 123 ? 9.445 10.097 8.861 1.00 92.88 123 LYS A CA 1
ATOM 996 C C . LYS A 1 123 ? 10.517 9.202 8.227 1.00 92.88 123 LYS A C 1
ATOM 998 O O . LYS A 1 123 ? 10.996 9.519 7.145 1.00 92.88 123 LYS A O 1
ATOM 1003 N N . LYS A 1 124 ? 10.852 8.052 8.831 1.00 91.69 124 LYS A N 1
ATOM 1004 C CA . LYS A 1 124 ? 11.769 7.073 8.201 1.00 91.69 124 LYS A CA 1
ATOM 1005 C C . LYS A 1 124 ? 11.202 6.412 6.936 1.00 91.69 124 LYS A C 1
ATOM 1007 O O . LYS A 1 124 ? 11.976 5.811 6.207 1.00 91.69 124 LYS A O 1
ATOM 1012 N N . LEU A 1 125 ? 9.892 6.498 6.684 1.00 91.50 125 LEU A N 1
ATOM 1013 C CA . LEU A 1 125 ? 9.272 5.969 5.465 1.00 91.50 125 LEU A CA 1
ATOM 1014 C C . LEU A 1 125 ? 9.384 6.937 4.279 1.00 91.50 125 LEU A C 1
ATOM 1016 O O . LEU A 1 125 ? 9.212 6.502 3.148 1.00 91.50 125 LEU A O 1
ATOM 1020 N N . ILE A 1 126 ? 9.699 8.219 4.515 1.00 94.56 126 ILE A N 1
ATOM 1021 C CA . ILE A 1 126 ? 9.734 9.250 3.464 1.00 94.56 126 ILE A CA 1
ATOM 1022 C C . ILE A 1 126 ? 10.706 8.893 2.328 1.00 94.56 126 ILE A C 1
ATOM 1024 O O . ILE A 1 126 ? 10.252 8.892 1.191 1.00 94.56 126 ILE A O 1
ATOM 1028 N N . PRO A 1 127 ? 11.978 8.509 2.579 1.00 92.31 127 PRO A N 1
ATOM 1029 C CA . PRO A 1 127 ? 12.899 8.198 1.482 1.00 92.31 127 PRO A CA 1
ATOM 1030 C C . PRO A 1 127 ? 12.427 7.027 0.613 1.00 92.31 127 PRO A C 1
ATOM 1032 O O . PRO A 1 127 ? 12.628 7.028 -0.596 1.00 92.31 127 PRO A O 1
ATOM 1035 N N . PHE A 1 128 ? 11.771 6.036 1.224 1.00 90.00 128 PHE A N 1
ATOM 1036 C CA . PHE A 1 128 ? 11.228 4.890 0.499 1.00 90.00 128 PHE A CA 1
ATOM 1037 C C . PHE A 1 128 ? 9.995 5.281 -0.319 1.00 90.00 128 PHE A C 1
ATOM 1039 O O . PHE A 1 128 ? 9.863 4.861 -1.464 1.00 90.00 128 PHE A O 1
ATOM 1046 N N . LEU A 1 129 ? 9.100 6.093 0.256 1.00 93.19 129 LEU A N 1
ATOM 1047 C CA . LEU A 1 129 ? 7.934 6.617 -0.452 1.00 93.19 129 LEU A CA 1
ATOM 1048 C C . LEU A 1 129 ? 8.363 7.460 -1.658 1.00 93.19 129 LEU A C 1
ATOM 1050 O O . LEU A 1 129 ? 7.839 7.262 -2.748 1.00 93.19 129 LEU A O 1
ATOM 1054 N N . ASP A 1 130 ? 9.331 8.356 -1.467 1.00 93.94 130 ASP A N 1
ATOM 1055 C CA . ASP A 1 130 ? 9.853 9.212 -2.531 1.00 93.94 130 ASP A CA 1
ATOM 1056 C C . ASP A 1 130 ? 10.474 8.375 -3.652 1.00 93.94 130 ASP A C 1
ATOM 1058 O O . ASP A 1 130 ? 10.078 8.532 -4.803 1.00 93.94 130 ASP A O 1
ATOM 1062 N N . GLY A 1 131 ? 11.335 7.402 -3.327 1.00 92.81 131 GLY A N 1
ATOM 1063 C CA . GLY A 1 131 ? 11.922 6.512 -4.335 1.00 92.81 131 GLY A CA 1
ATOM 1064 C C . GLY A 1 131 ? 10.875 5.725 -5.135 1.00 92.81 131 GLY A C 1
ATOM 1065 O O . GLY A 1 131 ? 11.000 5.578 -6.352 1.00 92.81 131 GLY A O 1
ATOM 1066 N N . ARG A 1 132 ? 9.799 5.268 -4.484 1.00 93.25 132 ARG A N 1
ATOM 1067 C CA . ARG A 1 132 ? 8.692 4.572 -5.156 1.00 93.25 132 ARG A CA 1
ATOM 1068 C C . ARG A 1 132 ? 7.882 5.502 -6.065 1.00 93.25 132 ARG A C 1
ATOM 1070 O O . ARG A 1 132 ? 7.477 5.101 -7.155 1.00 93.25 132 ARG A O 1
ATOM 1077 N N . LEU A 1 133 ? 7.656 6.744 -5.645 1.00 94.75 133 LEU A N 1
ATOM 1078 C CA . LEU A 1 133 ? 6.958 7.748 -6.452 1.00 94.75 133 LEU A CA 1
ATOM 1079 C C . LEU A 1 133 ? 7.802 8.245 -7.631 1.00 94.75 133 LEU A C 1
ATOM 1081 O O . LEU A 1 133 ? 7.258 8.461 -8.712 1.00 94.75 133 LEU A O 1
ATOM 1085 N N . GLU A 1 134 ? 9.117 8.364 -7.457 1.00 94.94 134 GLU A N 1
ATOM 1086 C CA . GLU A 1 134 ? 10.062 8.635 -8.546 1.00 94.94 134 GLU A CA 1
ATOM 1087 C C . GLU A 1 134 ? 10.014 7.531 -9.607 1.00 94.94 134 GLU A C 1
ATOM 1089 O O . GLU A 1 134 ? 9.908 7.818 -10.796 1.00 94.94 134 GLU A O 1
ATOM 1094 N N . LEU A 1 135 ? 10.026 6.258 -9.195 1.00 94.75 135 LEU A N 1
ATOM 1095 C CA . LEU A 1 135 ? 9.876 5.125 -10.116 1.00 94.75 135 LEU A CA 1
ATOM 1096 C C . LEU A 1 135 ? 8.535 5.150 -10.859 1.00 94.75 135 LEU A C 1
ATOM 1098 O O . LEU A 1 135 ? 8.463 4.787 -12.032 1.00 94.75 135 LEU A O 1
ATOM 1102 N N . HIS A 1 136 ? 7.468 5.600 -10.199 1.00 93.19 136 HIS A N 1
ATOM 1103 C CA . HIS A 1 136 ? 6.162 5.717 -10.835 1.00 93.19 136 HIS A CA 1
ATOM 1104 C C . HIS A 1 136 ? 6.134 6.771 -11.948 1.00 93.19 136 HIS A C 1
ATOM 1106 O O . HIS A 1 136 ? 5.499 6.547 -12.981 1.00 93.19 136 HIS A O 1
ATOM 1112 N N . THR A 1 137 ? 6.807 7.908 -11.770 1.00 93.00 137 THR A N 1
ATOM 1113 C CA . THR A 1 137 ? 6.841 8.987 -12.771 1.00 93.00 137 THR A CA 1
ATOM 1114 C C . THR A 1 137 ? 7.929 8.796 -13.826 1.00 93.00 137 THR A C 1
ATOM 1116 O O . THR A 1 137 ? 7.823 9.371 -14.908 1.00 93.00 137 THR A O 1
ATOM 1119 N N . ALA A 1 138 ? 8.914 7.939 -13.556 1.00 94.94 138 ALA A N 1
ATOM 1120 C CA . ALA A 1 138 ? 9.985 7.589 -14.476 1.00 94.94 138 ALA A CA 1
ATOM 1121 C C . ALA A 1 138 ? 9.486 6.945 -15.786 1.00 94.94 138 ALA A C 1
ATOM 1123 O O . ALA A 1 138 ? 8.413 6.328 -15.876 1.00 94.94 138 ALA A O 1
ATOM 1124 N N . SER A 1 139 ? 10.303 7.086 -16.825 1.00 94.94 139 SER A N 1
ATOM 1125 C CA . SER A 1 139 ? 10.193 6.339 -18.076 1.00 94.94 139 SER A CA 1
ATOM 1126 C C . SER A 1 139 ? 10.612 4.879 -17.888 1.00 94.94 139 SER A C 1
ATOM 1128 O O . SER A 1 139 ? 11.350 4.538 -16.964 1.00 94.94 139 SER A O 1
ATOM 1130 N N . TRP A 1 140 ? 10.200 4.005 -18.814 1.00 95.00 140 TRP A N 1
ATOM 1131 C CA . TRP A 1 140 ? 10.645 2.606 -18.803 1.00 95.00 140 TRP A CA 1
ATOM 1132 C C . TRP A 1 140 ? 12.179 2.493 -18.820 1.00 95.00 140 TRP A C 1
ATOM 1134 O O . TRP A 1 140 ? 12.732 1.633 -18.144 1.00 95.00 140 TRP A O 1
ATOM 1144 N N . ARG A 1 141 ? 12.864 3.399 -19.536 1.00 95.19 141 ARG A N 1
ATOM 1145 C CA . ARG A 1 141 ? 14.327 3.421 -19.647 1.00 95.19 141 ARG A CA 1
ATOM 1146 C C . ARG A 1 141 ? 14.989 3.739 -18.311 1.00 95.19 141 ARG A C 1
ATOM 1148 O O . ARG A 1 141 ? 15.959 3.096 -17.935 1.00 95.19 141 ARG A O 1
ATOM 1155 N N . GLU A 1 142 ? 14.473 4.724 -17.587 1.00 96.12 142 GLU A N 1
ATOM 1156 C CA . GLU A 1 142 ? 14.989 5.072 -16.261 1.00 96.12 142 GLU A CA 1
ATOM 1157 C C . GLU A 1 142 ? 14.757 3.935 -15.256 1.00 96.12 142 GLU A C 1
ATOM 1159 O O . GLU A 1 142 ? 15.658 3.625 -14.478 1.00 96.12 142 GLU A O 1
ATOM 1164 N N . CYS A 1 143 ? 13.595 3.271 -15.300 1.00 95.81 143 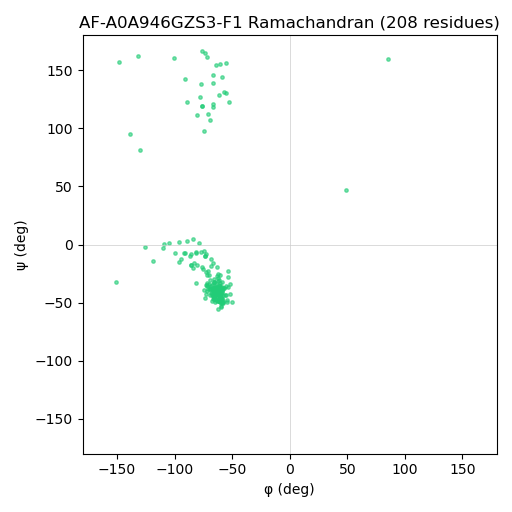CYS A N 1
ATOM 1165 C CA . CYS A 1 143 ? 13.335 2.079 -14.485 1.00 95.81 143 CYS A CA 1
ATOM 1166 C C . CYS A 1 143 ? 14.289 0.926 -14.835 1.00 95.81 143 CYS A C 1
ATOM 1168 O O . CYS A 1 143 ? 14.831 0.292 -13.932 1.00 95.81 143 CYS A O 1
ATOM 1170 N N . TRP A 1 144 ? 14.522 0.679 -16.126 1.00 95.06 144 TRP A N 1
ATOM 1171 C CA . TRP A 1 144 ? 15.458 -0.339 -16.602 1.00 95.06 144 TRP A CA 1
ATOM 1172 C C . TRP A 1 144 ? 16.891 -0.063 -16.139 1.00 95.06 144 TRP A C 1
ATOM 1174 O O . TRP A 1 144 ? 17.523 -0.931 -15.545 1.00 95.06 144 TRP A O 1
ATOM 1184 N N . ASN A 1 145 ? 17.378 1.168 -16.305 1.00 94.75 145 ASN A N 1
ATOM 1185 C CA . ASN A 1 145 ? 18.711 1.553 -15.842 1.00 94.75 145 ASN A CA 1
ATOM 1186 C C . ASN A 1 145 ? 18.859 1.361 -14.327 1.00 94.75 145 ASN A C 1
ATOM 1188 O O . ASN A 1 145 ? 19.859 0.808 -13.879 1.00 94.75 145 ASN A O 1
ATOM 1192 N N . LYS A 1 146 ? 17.842 1.736 -13.537 1.00 94.94 146 LYS A N 1
ATOM 1193 C CA . LYS A 1 146 ? 17.831 1.487 -12.086 1.00 94.94 146 LYS A CA 1
ATOM 1194 C C . LYS A 1 146 ? 17.870 -0.006 -11.750 1.00 94.94 146 LYS A C 1
ATOM 1196 O O . LYS A 1 146 ? 18.500 -0.374 -10.763 1.00 94.94 146 LYS A O 1
ATOM 1201 N N . LEU A 1 147 ? 17.223 -0.866 -12.543 1.00 93.31 147 LEU A N 1
ATOM 1202 C CA . LEU A 1 147 ? 17.302 -2.321 -12.372 1.00 93.31 147 LEU A CA 1
ATOM 1203 C C . LEU A 1 147 ? 18.721 -2.833 -12.638 1.00 93.31 147 LEU A C 1
ATOM 1205 O O . LEU A 1 147 ? 19.261 -3.582 -11.829 1.00 93.31 147 LEU A O 1
ATOM 1209 N N . VAL A 1 148 ? 19.342 -2.389 -13.733 1.00 91.31 148 VAL A N 1
ATOM 1210 C CA . VAL A 1 148 ? 20.726 -2.747 -14.077 1.00 91.31 148 VAL A CA 1
ATOM 1211 C C . VAL A 1 148 ? 21.695 -2.291 -12.980 1.00 91.31 148 VAL A C 1
ATOM 1213 O O . VAL A 1 148 ? 22.497 -3.092 -12.503 1.00 91.31 148 VAL A O 1
ATOM 1216 N N . GLU A 1 149 ? 21.589 -1.041 -12.519 1.00 92.31 149 GLU A N 1
ATOM 1217 C CA . GLU A 1 149 ? 22.387 -0.502 -11.405 1.00 92.31 149 GLU A CA 1
ATOM 1218 C C . GLU A 1 149 ? 22.178 -1.296 -10.106 1.00 92.31 149 GLU A C 1
ATOM 1220 O O . GLU A 1 149 ? 23.132 -1.580 -9.374 1.00 92.31 149 GLU A O 1
ATOM 1225 N N . PHE A 1 150 ? 20.934 -1.686 -9.816 1.00 91.31 150 PHE A N 1
ATOM 1226 C CA . PHE A 1 150 ? 20.608 -2.503 -8.652 1.00 91.31 150 PHE A CA 1
ATOM 1227 C C . PHE A 1 150 ? 21.303 -3.870 -8.714 1.00 91.31 150 PHE A C 1
ATOM 1229 O O . PHE A 1 150 ? 21.970 -4.249 -7.752 1.00 91.31 150 PHE A O 1
ATOM 1236 N N . CYS A 1 151 ? 21.216 -4.572 -9.849 1.00 88.00 151 CYS A N 1
ATOM 1237 C CA . CYS A 1 151 ? 21.876 -5.864 -10.051 1.00 88.00 151 CYS A CA 1
ATOM 1238 C C . CYS A 1 151 ? 23.408 -5.759 -9.980 1.00 88.00 151 CYS A C 1
ATOM 1240 O O 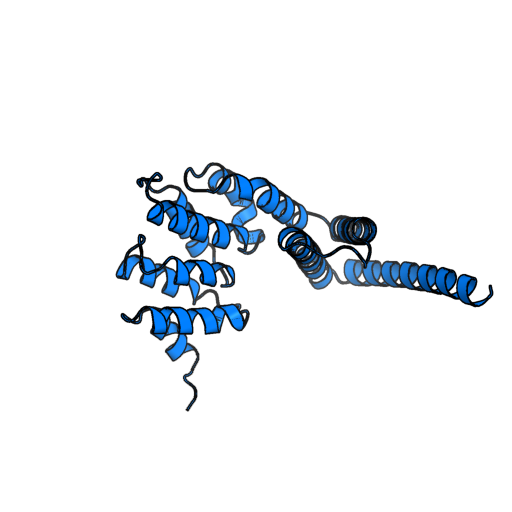. CYS A 1 151 ? 24.058 -6.619 -9.398 1.00 88.00 151 CYS A O 1
ATOM 1242 N N . GLN A 1 152 ? 24.003 -4.691 -10.520 1.00 87.31 152 GLN A N 1
ATOM 1243 C CA . GLN A 1 152 ? 25.456 -4.480 -10.470 1.00 87.31 152 GLN A CA 1
ATOM 1244 C C . GLN A 1 152 ? 25.974 -4.168 -9.059 1.00 87.31 152 GLN A C 1
ATOM 1246 O O . GLN A 1 152 ? 27.117 -4.487 -8.736 1.00 87.31 152 GLN A O 1
ATOM 1251 N N . SER A 1 153 ? 25.153 -3.524 -8.227 1.00 86.81 153 SER A N 1
ATOM 1252 C CA . SER A 1 153 ? 25.521 -3.134 -6.860 1.00 86.81 153 SER A CA 1
ATOM 1253 C C . SER A 1 153 ? 25.282 -4.221 -5.810 1.00 86.81 153 SER A C 1
ATOM 1255 O O . SER A 1 153 ? 25.749 -4.057 -4.687 1.00 86.81 153 SER A O 1
ATOM 1257 N N . HIS A 1 154 ? 24.596 -5.312 -6.163 1.00 84.44 154 HIS A N 1
ATOM 1258 C CA . HIS A 1 154 ? 24.266 -6.419 -5.260 1.00 84.44 154 HIS A CA 1
ATOM 1259 C C . HIS A 1 154 ? 24.654 -7.762 -5.902 1.00 84.44 154 HIS A C 1
ATOM 1261 O O . HIS A 1 154 ? 23.798 -8.424 -6.490 1.00 84.44 154 HIS A O 1
ATOM 1267 N N . PRO A 1 155 ? 25.938 -8.161 -5.831 1.00 77.06 155 PRO A N 1
ATOM 1268 C CA . PRO A 1 155 ? 26.390 -9.439 -6.376 1.00 77.06 155 PRO A CA 1
ATOM 1269 C C . PRO A 1 155 ? 25.739 -10.625 -5.643 1.00 77.06 155 PRO A C 1
ATOM 1271 O O . PRO A 1 155 ? 25.390 -10.515 -4.468 1.00 77.06 155 PRO A O 1
ATOM 1274 N N . ASP A 1 156 ? 25.634 -11.769 -6.326 1.00 73.00 156 ASP A N 1
ATOM 1275 C CA . ASP A 1 156 ? 24.859 -12.955 -5.905 1.00 73.00 156 ASP A CA 1
ATOM 1276 C C . ASP A 1 156 ? 25.180 -13.497 -4.496 1.00 73.00 156 ASP A C 1
ATOM 1278 O O . ASP A 1 156 ? 24.345 -14.156 -3.873 1.00 73.00 156 ASP A O 1
ATOM 1282 N N . ASP A 1 157 ? 26.373 -13.210 -3.973 1.00 73.12 157 ASP A N 1
ATOM 1283 C CA . ASP A 1 157 ? 26.832 -13.684 -2.665 1.00 73.12 157 ASP A CA 1
ATOM 1284 C C . ASP A 1 157 ? 26.400 -12.783 -1.489 1.00 73.12 157 ASP A C 1
ATOM 1286 O O . ASP A 1 157 ? 26.599 -13.146 -0.323 1.00 73.12 157 ASP A O 1
ATOM 1290 N N . GLU A 1 158 ? 25.815 -11.608 -1.752 1.00 76.50 158 GLU A N 1
ATOM 1291 C CA . GLU A 1 158 ? 25.366 -10.696 -0.700 1.00 76.50 158 GLU A CA 1
ATOM 1292 C C . GLU A 1 158 ? 23.918 -10.997 -0.267 1.00 76.50 158 GLU A C 1
ATOM 1294 O O . GLU A 1 158 ? 22.986 -10.951 -1.076 1.00 76.50 158 GLU A O 1
ATOM 1299 N N . PRO A 1 159 ? 23.668 -11.284 1.027 1.00 79.50 159 PRO A N 1
ATOM 1300 C CA . PRO A 1 159 ? 22.320 -11.563 1.492 1.00 79.50 159 PRO A CA 1
ATOM 1301 C C . PRO A 1 159 ? 21.440 -10.315 1.379 1.00 79.50 159 PRO A C 1
ATOM 1303 O O . PRO A 1 159 ? 21.654 -9.311 2.061 1.00 79.50 159 PRO A O 1
ATOM 1306 N N . MET A 1 160 ? 20.384 -10.406 0.570 1.00 84.19 160 MET A N 1
ATOM 1307 C CA . MET A 1 160 ? 19.403 -9.331 0.458 1.00 84.19 160 MET A CA 1
ATOM 1308 C C . MET A 1 160 ? 18.717 -9.059 1.800 1.00 84.19 160 MET A C 1
ATOM 1310 O O . MET A 1 160 ? 18.138 -9.941 2.439 1.00 84.19 160 MET A O 1
ATOM 1314 N N . THR A 1 161 ? 18.716 -7.791 2.205 1.00 87.19 161 THR A N 1
ATOM 1315 C CA . THR A 1 161 ? 17.895 -7.326 3.326 1.00 87.19 161 THR A CA 1
ATOM 1316 C C . THR A 1 161 ? 16.430 -7.179 2.905 1.00 87.19 161 THR A C 1
ATOM 1318 O O . THR A 1 161 ? 16.103 -7.122 1.716 1.00 87.19 161 THR A O 1
ATOM 1321 N N . LEU A 1 162 ? 15.522 -7.039 3.878 1.00 78.88 162 LEU A N 1
ATOM 1322 C CA . LEU A 1 162 ? 14.115 -6.739 3.592 1.00 78.88 162 LEU A CA 1
ATOM 1323 C C . LEU A 1 162 ? 13.951 -5.419 2.816 1.00 78.88 162 LEU A C 1
ATOM 1325 O O . LEU A 1 162 ? 13.101 -5.332 1.934 1.00 78.88 162 LEU A O 1
ATOM 1329 N N . SER A 1 163 ? 14.760 -4.400 3.128 1.00 80.25 163 SER A N 1
ATOM 1330 C CA . SER A 1 163 ? 14.763 -3.129 2.392 1.00 80.25 163 SER A CA 1
ATOM 1331 C C . SER A 1 163 ? 15.284 -3.297 0.968 1.00 80.25 163 SER A C 1
ATOM 1333 O O . SER A 1 163 ? 14.657 -2.793 0.047 1.00 80.25 163 SER A O 1
ATOM 1335 N N . THR A 1 164 ? 16.367 -4.053 0.779 1.00 85.31 164 THR A N 1
ATOM 1336 C CA . THR A 1 164 ? 16.947 -4.338 -0.544 1.00 85.31 164 THR A CA 1
ATOM 1337 C C . THR A 1 164 ? 15.956 -5.093 -1.430 1.00 85.31 164 THR A C 1
ATOM 1339 O O . THR A 1 164 ? 15.690 -4.679 -2.554 1.00 85.31 164 THR A O 1
ATOM 1342 N N . THR A 1 165 ? 15.328 -6.140 -0.886 1.00 86.62 165 THR A N 1
ATOM 1343 C CA . THR A 1 165 ? 14.297 -6.927 -1.586 1.00 86.62 165 THR A CA 1
ATOM 1344 C C . THR A 1 165 ? 13.117 -6.051 -2.000 1.00 86.62 165 THR A C 1
ATOM 1346 O O . THR A 1 165 ? 12.571 -6.191 -3.090 1.00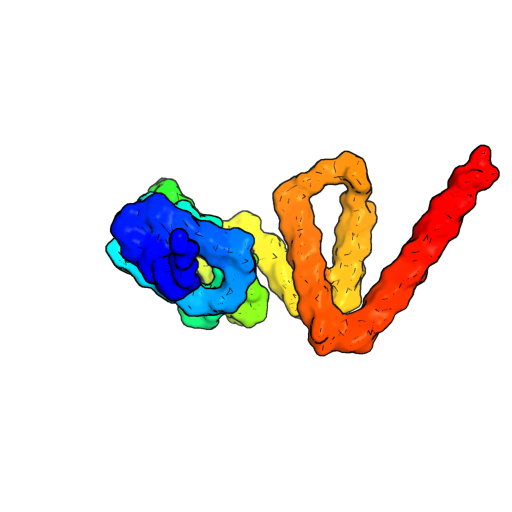 86.62 165 THR A O 1
ATOM 1349 N N . ARG A 1 166 ? 12.713 -5.121 -1.131 1.00 84.19 166 ARG A N 1
ATOM 1350 C CA . ARG A 1 166 ? 11.619 -4.198 -1.425 1.00 84.19 166 ARG A CA 1
ATOM 1351 C C . ARG A 1 166 ? 11.973 -3.237 -2.555 1.00 84.19 166 ARG A C 1
ATOM 1353 O O . ARG A 1 166 ? 11.173 -3.102 -3.469 1.00 84.19 166 ARG A O 1
ATOM 1360 N N . THR A 1 167 ? 13.159 -2.633 -2.519 1.00 88.19 167 THR A N 1
ATOM 1361 C CA . THR A 1 167 ? 13.634 -1.769 -3.607 1.00 88.19 167 THR A CA 1
ATOM 1362 C C . THR A 1 167 ? 13.638 -2.515 -4.941 1.00 88.19 167 THR A C 1
ATOM 1364 O O . THR A 1 167 ? 13.154 -1.974 -5.930 1.00 88.19 167 THR A O 1
ATOM 1367 N N . ALA A 1 168 ? 14.105 -3.770 -4.966 1.00 90.88 168 ALA A N 1
ATOM 1368 C CA . ALA A 1 168 ? 14.050 -4.606 -6.166 1.00 90.88 168 ALA A CA 1
ATOM 1369 C C . ALA A 1 168 ? 12.611 -4.776 -6.678 1.00 90.88 168 ALA A C 1
ATOM 1371 O O . ALA A 1 168 ? 12.338 -4.545 -7.854 1.00 90.88 168 ALA A O 1
ATOM 1372 N N . ASN A 1 169 ? 11.680 -5.119 -5.783 1.00 90.19 169 ASN A N 1
ATOM 1373 C CA . ASN A 1 169 ? 10.271 -5.291 -6.134 1.00 90.19 169 ASN A CA 1
ATOM 1374 C C . ASN A 1 169 ? 9.638 -3.995 -6.662 1.00 90.19 169 ASN A C 1
ATOM 1376 O O . ASN A 1 169 ? 8.895 -4.056 -7.636 1.00 90.19 169 ASN A O 1
ATOM 1380 N N . ASP A 1 170 ? 9.938 -2.837 -6.064 1.00 90.88 170 ASP A N 1
ATOM 1381 C CA . ASP A 1 170 ? 9.414 -1.542 -6.520 1.00 90.88 170 ASP A CA 1
ATOM 1382 C C . ASP A 1 170 ? 9.929 -1.190 -7.928 1.00 90.88 170 ASP A C 1
ATOM 1384 O O . ASP A 1 170 ? 9.165 -0.698 -8.759 1.00 90.88 170 ASP A O 1
ATOM 1388 N N . ILE A 1 171 ? 11.204 -1.477 -8.226 1.00 94.50 171 ILE A N 1
ATOM 1389 C CA . ILE A 1 171 ? 11.782 -1.279 -9.565 1.00 94.50 171 ILE A CA 1
ATOM 1390 C C . ILE A 1 171 ? 11.096 -2.194 -10.586 1.00 94.50 171 ILE A C 1
ATOM 1392 O O . ILE A 1 171 ? 10.689 -1.728 -11.653 1.00 94.50 171 ILE A O 1
ATOM 1396 N N . VAL A 1 172 ? 10.949 -3.482 -10.259 1.00 94.00 172 VAL A N 1
ATOM 1397 C CA . VAL A 1 172 ? 10.337 -4.482 -11.147 1.00 94.00 172 VAL A CA 1
ATOM 1398 C C . VAL A 1 172 ? 8.858 -4.182 -11.394 1.00 94.00 172 VAL A C 1
ATOM 1400 O O . VAL A 1 172 ? 8.425 -4.232 -12.544 1.00 94.00 172 VAL A O 1
ATOM 1403 N N . ASP A 1 173 ? 8.088 -3.828 -10.360 1.00 91.62 173 ASP A N 1
ATOM 1404 C CA . ASP A 1 173 ? 6.675 -3.443 -10.502 1.00 91.62 173 ASP A CA 1
ATOM 1405 C C . ASP A 1 173 ? 6.532 -2.196 -11.384 1.00 91.62 173 ASP A C 1
ATOM 1407 O O . ASP A 1 173 ? 5.748 -2.190 -12.336 1.00 91.62 173 ASP A O 1
ATOM 1411 N N . ALA A 1 174 ? 7.335 -1.156 -11.126 1.00 93.88 174 ALA A N 1
ATOM 1412 C CA . ALA A 1 174 ? 7.307 0.065 -11.922 1.00 93.88 174 ALA A CA 1
ATOM 1413 C C . ALA A 1 174 ? 7.629 -0.216 -13.393 1.00 93.88 174 ALA A C 1
ATOM 1415 O O . ALA A 1 174 ? 6.855 0.176 -14.268 1.00 93.88 174 ALA A O 1
ATOM 1416 N N . LEU A 1 175 ? 8.717 -0.941 -13.671 1.00 95.19 175 LEU A N 1
ATOM 1417 C CA . LEU A 1 175 ? 9.094 -1.325 -15.030 1.00 95.19 175 LEU A CA 1
ATOM 1418 C C . LEU A 1 175 ? 7.990 -2.152 -15.697 1.00 95.19 175 LEU A C 1
ATOM 1420 O O . LEU A 1 175 ? 7.548 -1.803 -16.792 1.00 95.19 175 LEU A O 1
ATOM 1424 N N . GLY A 1 176 ? 7.491 -3.192 -15.024 1.00 93.88 176 GLY A N 1
ATOM 1425 C CA . GLY A 1 176 ? 6.436 -4.064 -15.538 1.00 93.88 176 GLY A CA 1
ATOM 1426 C C . GLY A 1 176 ? 5.186 -3.286 -15.951 1.00 93.88 176 GLY A C 1
ATOM 1427 O O . GLY A 1 176 ? 4.667 -3.491 -17.049 1.00 93.88 176 GLY A O 1
ATOM 1428 N N . ARG A 1 177 ? 4.757 -2.312 -15.138 1.00 91.25 177 ARG A N 1
ATOM 1429 C CA . ARG A 1 177 ? 3.643 -1.410 -15.476 1.00 91.25 177 ARG A CA 1
ATOM 1430 C C . ARG A 1 177 ? 3.923 -0.566 -16.719 1.00 91.25 177 ARG A C 1
ATOM 1432 O O . ARG A 1 177 ? 2.999 -0.334 -17.496 1.00 91.25 177 ARG A O 1
ATOM 1439 N N . LYS A 1 178 ? 5.152 -0.080 -16.925 1.00 92.62 178 LYS A N 1
ATOM 1440 C CA . LYS A 1 178 ? 5.494 0.693 -18.135 1.00 92.62 178 LYS A CA 1
ATOM 1441 C C . LYS A 1 178 ? 5.451 -0.190 -19.376 1.00 92.62 178 LYS A C 1
ATOM 1443 O O . LYS A 1 178 ? 4.798 0.178 -20.346 1.00 92.62 178 LYS A O 1
ATOM 1448 N N . LEU A 1 179 ? 6.083 -1.361 -19.321 1.00 93.12 179 LEU A N 1
ATOM 1449 C CA . LEU A 1 179 ? 6.167 -2.272 -20.465 1.00 93.12 179 LEU A CA 1
ATOM 1450 C C . LEU A 1 179 ? 4.796 -2.847 -20.848 1.00 93.12 179 LEU A C 1
ATOM 1452 O O . LEU A 1 179 ? 4.485 -2.952 -22.029 1.00 93.12 179 LEU A O 1
ATOM 1456 N N . ALA A 1 180 ? 3.938 -3.148 -19.869 1.00 92.00 180 ALA A N 1
ATOM 1457 C CA . ALA A 1 180 ? 2.580 -3.629 -20.133 1.00 92.00 180 ALA A CA 1
ATOM 1458 C C . ALA A 1 180 ? 1.704 -2.604 -20.878 1.00 92.00 180 ALA A C 1
ATOM 1460 O O . ALA A 1 180 ? 0.772 -2.989 -21.582 1.00 92.00 180 ALA A O 1
ATOM 1461 N N . ASN A 1 181 ? 1.996 -1.308 -20.727 1.00 89.00 181 ASN A N 1
ATOM 1462 C CA . ASN A 1 181 ? 1.228 -0.218 -21.332 1.00 89.00 181 ASN A CA 1
ATOM 1463 C C . ASN A 1 181 ? 1.868 0.355 -22.610 1.00 89.00 181 ASN A C 1
ATOM 1465 O O . ASN A 1 181 ? 1.238 1.172 -23.281 1.00 89.00 181 ASN A O 1
ATOM 1469 N N . ASP A 1 182 ? 3.090 -0.059 -22.958 1.00 92.31 182 ASP A N 1
ATOM 1470 C CA . ASP A 1 182 ? 3.836 0.426 -24.122 1.00 92.31 182 ASP A CA 1
ATOM 1471 C C . ASP A 1 182 ? 4.554 -0.744 -24.830 1.00 92.31 182 ASP A C 1
ATOM 1473 O O . ASP A 1 182 ? 5.670 -1.116 -24.455 1.00 92.31 182 ASP A O 1
ATOM 1477 N N . PRO A 1 183 ? 3.937 -1.332 -25.876 1.00 93.19 183 PRO A N 1
ATOM 1478 C CA . PRO A 1 183 ? 4.534 -2.438 -26.623 1.00 93.19 183 PRO A CA 1
ATOM 1479 C C . PRO A 1 183 ? 5.892 -2.106 -27.254 1.00 93.19 183 PRO A C 1
ATOM 1481 O O . PRO A 1 183 ? 6.755 -2.973 -27.338 1.00 93.19 183 PRO A O 1
ATOM 1484 N N . ALA A 1 184 ? 6.117 -0.853 -27.667 1.00 93.25 184 ALA A N 1
ATOM 1485 C CA . ALA A 1 184 ? 7.397 -0.457 -28.251 1.00 93.25 184 ALA A CA 1
ATOM 1486 C C . ALA A 1 184 ? 8.501 -0.410 -27.185 1.00 93.25 184 ALA A C 1
ATOM 1488 O O . ALA A 1 184 ? 9.631 -0.823 -27.446 1.00 93.25 184 ALA A O 1
ATOM 1489 N N . ALA A 1 185 ? 8.171 0.054 -25.975 1.00 92.38 185 ALA A N 1
ATOM 1490 C CA . ALA A 1 185 ? 9.067 -0.036 -24.825 1.00 92.38 185 ALA A CA 1
ATOM 1491 C C . ALA A 1 185 ? 9.377 -1.490 -24.454 1.00 92.38 185 ALA A C 1
ATOM 1493 O O . ALA A 1 185 ? 10.528 -1.812 -24.173 1.00 92.38 185 ALA A O 1
ATOM 1494 N N . HIS A 1 186 ? 8.370 -2.367 -24.476 1.00 93.12 186 HIS A N 1
ATOM 1495 C CA . HIS A 1 186 ? 8.543 -3.796 -24.224 1.00 93.12 186 HIS A CA 1
ATOM 1496 C C . HIS A 1 186 ? 9.530 -4.436 -25.209 1.00 93.12 186 HIS A C 1
ATOM 1498 O O . HIS A 1 186 ? 10.493 -5.070 -24.780 1.00 93.12 186 HIS A O 1
ATOM 1504 N N . ASP A 1 187 ? 9.352 -4.210 -26.511 1.00 92.94 187 ASP A N 1
ATOM 1505 C CA . ASP A 1 187 ? 10.241 -4.763 -27.539 1.00 92.94 187 ASP A CA 1
ATOM 1506 C C . ASP A 1 187 ? 11.671 -4.213 -27.425 1.00 92.94 187 ASP A C 1
ATOM 1508 O O . ASP A 1 187 ? 12.640 -4.965 -27.544 1.00 92.94 187 ASP A O 1
ATOM 1512 N N . ALA A 1 188 ? 11.819 -2.915 -27.137 1.00 92.25 188 ALA A N 1
ATOM 1513 C CA . ALA A 1 188 ? 13.125 -2.298 -26.914 1.00 92.25 188 ALA A CA 1
ATOM 1514 C C . ALA A 1 188 ? 13.832 -2.869 -25.673 1.00 92.25 188 ALA A C 1
ATOM 1516 O O . ALA A 1 188 ? 15.022 -3.171 -25.728 1.00 92.25 188 ALA A O 1
ATOM 1517 N N . CYS A 1 189 ? 13.096 -3.059 -24.575 1.00 90.19 189 CYS A N 1
ATOM 1518 C CA . CYS A 1 189 ? 13.614 -3.651 -23.345 1.00 90.19 189 CYS A CA 1
ATOM 1519 C C . CYS A 1 189 ? 14.068 -5.105 -23.557 1.00 90.19 189 CYS A C 1
ATOM 1521 O O . CYS A 1 189 ? 15.114 -5.502 -23.047 1.00 90.19 189 CYS A O 1
ATOM 1523 N N . LEU A 1 190 ? 13.314 -5.899 -24.328 1.00 89.81 190 LEU A N 1
ATOM 1524 C CA . LEU A 1 190 ? 13.692 -7.276 -24.663 1.00 89.81 190 LEU A CA 1
ATOM 1525 C C . LEU A 1 190 ? 14.941 -7.346 -25.545 1.00 89.81 190 LEU A C 1
ATOM 1527 O O . LEU A 1 190 ? 15.780 -8.221 -25.333 1.00 89.81 190 LEU A O 1
ATOM 1531 N N . ALA A 1 191 ? 15.074 -6.442 -26.519 1.00 90.44 191 ALA A N 1
ATOM 1532 C CA . ALA A 1 191 ? 16.268 -6.371 -27.356 1.00 90.44 191 ALA A CA 1
ATOM 1533 C C . ALA A 1 191 ? 17.522 -6.086 -26.512 1.00 90.44 191 ALA A C 1
ATOM 1535 O O . ALA A 1 191 ? 18.531 -6.769 -26.660 1.00 90.44 191 ALA A O 1
ATOM 1536 N N . GLU A 1 192 ? 17.430 -5.144 -25.573 1.00 88.25 192 GLU A N 1
ATOM 1537 C CA . GLU A 1 192 ? 18.534 -4.800 -24.672 1.00 88.25 192 GLU A CA 1
ATOM 1538 C C . GLU A 1 192 ? 18.887 -5.951 -23.715 1.00 88.25 192 GLU A C 1
ATOM 1540 O O . GLU A 1 192 ? 20.061 -6.263 -23.516 1.00 88.25 192 GLU A O 1
ATOM 1545 N N . TYR A 1 193 ? 17.883 -6.645 -23.169 1.00 86.44 193 TYR A N 1
ATOM 1546 C CA . TYR A 1 193 ? 18.115 -7.848 -22.366 1.00 86.44 193 TYR A CA 1
ATOM 1547 C C . TYR A 1 193 ? 18.874 -8.929 -23.151 1.00 86.44 193 TYR A C 1
ATOM 1549 O O . TYR A 1 193 ? 19.825 -9.510 -22.628 1.00 86.44 193 TYR A O 1
ATOM 1557 N N . ALA A 1 194 ? 18.499 -9.167 -24.413 1.00 87.31 194 ALA A N 1
ATOM 1558 C CA . ALA A 1 194 ? 19.164 -10.149 -25.267 1.00 87.31 194 ALA A CA 1
ATOM 1559 C C . ALA A 1 194 ? 20.636 -9.788 -25.545 1.00 87.31 194 ALA A C 1
ATOM 1561 O O . ALA A 1 194 ? 21.491 -10.673 -25.561 1.00 87.31 194 ALA A O 1
ATOM 1562 N N . GLU A 1 195 ? 20.958 -8.500 -25.712 1.00 86.50 195 GLU A N 1
ATOM 1563 C CA . GLU A 1 195 ? 22.343 -8.030 -25.873 1.00 86.50 195 GLU A CA 1
ATOM 1564 C C . GLU A 1 195 ? 23.187 -8.271 -24.610 1.00 86.50 195 GLU A C 1
ATOM 1566 O O . GLU A 1 195 ? 24.343 -8.704 -24.700 1.00 86.50 195 GLU A O 1
ATOM 1571 N N . ILE A 1 196 ? 22.609 -8.043 -23.425 1.00 81.75 196 ILE A N 1
ATOM 1572 C CA . ILE A 1 196 ? 23.265 -8.310 -22.136 1.00 81.75 196 ILE A CA 1
ATOM 1573 C C . ILE A 1 196 ? 23.491 -9.814 -21.950 1.00 81.75 196 ILE A C 1
ATOM 1575 O O . ILE A 1 196 ? 24.591 -10.224 -21.578 1.00 81.75 196 ILE A O 1
ATOM 1579 N N . GLU A 1 197 ? 22.483 -10.642 -22.234 1.00 80.25 197 GLU A N 1
ATOM 1580 C CA . GLU A 1 197 ? 22.583 -12.102 -22.132 1.00 80.25 197 GLU A CA 1
ATOM 1581 C C . GLU A 1 197 ? 23.648 -12.656 -23.090 1.00 80.25 197 GLU A C 1
ATOM 1583 O O . GLU A 1 197 ? 24.470 -13.487 -22.695 1.00 80.25 197 GLU A O 1
ATOM 1588 N N . GLN A 1 198 ? 23.691 -12.163 -24.331 1.00 78.75 198 GLN A N 1
ATOM 1589 C CA . GLN A 1 198 ? 24.724 -12.541 -25.291 1.00 78.75 198 GLN A CA 1
ATOM 1590 C C . GLN A 1 198 ? 26.122 -12.157 -24.786 1.00 78.75 198 GLN A C 1
ATOM 1592 O O . GLN A 1 198 ? 27.018 -13.001 -24.778 1.00 78.75 198 GLN A O 1
ATOM 1597 N N . SER A 1 199 ? 26.295 -10.924 -24.304 1.00 75.88 199 SER A N 1
ATOM 1598 C CA . SER A 1 199 ? 27.575 -10.441 -23.771 1.00 75.88 199 SER A CA 1
ATOM 1599 C C . SER A 1 199 ? 28.026 -11.240 -22.540 1.00 75.88 199 SER A C 1
ATOM 1601 O O . SER A 1 199 ? 29.205 -11.561 -22.402 1.00 75.88 199 SER A O 1
ATOM 1603 N N . GLY A 1 200 ? 27.092 -11.613 -21.658 1.00 67.94 200 GLY A N 1
ATOM 1604 C CA . GLY A 1 200 ? 27.366 -12.452 -20.489 1.00 67.94 200 GLY A CA 1
ATOM 1605 C C . GLY A 1 200 ? 27.763 -13.883 -20.861 1.00 67.94 200 GLY A C 1
ATOM 1606 O O . GLY A 1 200 ? 28.707 -14.434 -20.294 1.00 67.94 200 GLY A O 1
ATOM 1607 N N . ASN A 1 201 ? 27.097 -14.473 -21.856 1.00 64.06 201 ASN A N 1
ATOM 1608 C CA . ASN A 1 201 ? 27.430 -15.801 -22.373 1.00 64.06 201 ASN A CA 1
ATOM 1609 C C . ASN A 1 201 ? 28.778 -15.828 -23.107 1.00 64.06 201 ASN A C 1
ATOM 1611 O O . ASN A 1 201 ? 29.517 -16.807 -22.989 1.00 64.06 201 ASN A O 1
ATOM 1615 N N . GLU A 1 202 ? 29.130 -14.761 -23.829 1.00 60.62 202 GLU A N 1
ATOM 1616 C CA . GLU A 1 202 ? 30.462 -14.595 -24.422 1.00 60.62 202 GLU A CA 1
ATOM 1617 C C . GLU A 1 202 ? 31.540 -14.529 -23.330 1.00 60.62 202 GLU A C 1
ATOM 1619 O O . GLU A 1 202 ? 32.546 -15.237 -23.420 1.00 60.62 202 GLU A O 1
ATOM 1624 N N . TRP A 1 203 ? 31.279 -13.797 -22.241 1.00 49.34 203 TRP A N 1
ATOM 1625 C CA . TRP A 1 203 ? 32.168 -13.726 -21.078 1.00 49.34 203 TRP A CA 1
ATOM 1626 C C . TRP A 1 203 ? 32.363 -15.096 -20.408 1.00 49.34 203 TRP A C 1
ATOM 1628 O O . TRP A 1 203 ? 33.494 -15.529 -20.196 1.00 49.34 203 TRP A O 1
ATOM 1638 N N . LEU A 1 204 ? 31.287 -15.842 -20.136 1.00 48.62 204 LEU A N 1
ATOM 1639 C CA . LEU A 1 204 ? 31.365 -17.197 -19.561 1.00 48.62 204 LEU A CA 1
ATOM 1640 C C . LEU A 1 204 ? 32.031 -18.210 -20.514 1.00 48.62 204 LEU A C 1
ATOM 1642 O O . LEU A 1 204 ? 32.745 -19.116 -20.074 1.00 48.62 204 LEU A O 1
ATOM 1646 N N . GLY A 1 205 ? 31.843 -18.045 -21.825 1.00 49.25 205 GLY A N 1
ATOM 1647 C CA . GLY A 1 205 ? 32.462 -18.871 -22.860 1.00 49.25 205 GLY A CA 1
ATOM 1648 C C . GLY A 1 205 ? 33.985 -18.726 -22.935 1.00 49.25 205 GLY A C 1
ATOM 1649 O O . GLY A 1 205 ? 34.672 -19.710 -23.224 1.00 49.25 205 GLY A O 1
ATOM 1650 N N . GLU A 1 206 ? 34.536 -17.548 -22.636 1.00 48.19 206 GLU 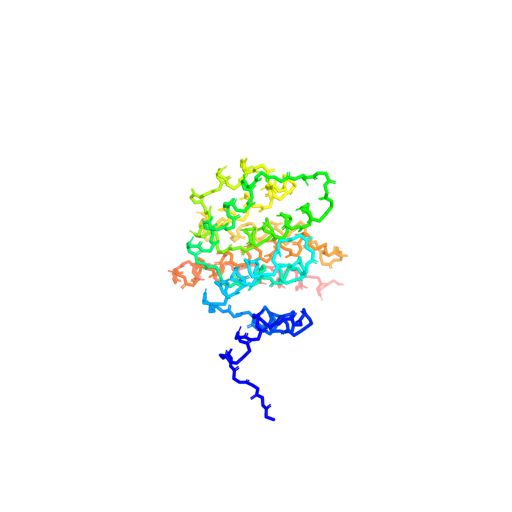A N 1
ATOM 1651 C CA . GLU A 1 206 ? 35.988 -17.319 -22.573 1.00 48.19 206 GLU A CA 1
ATOM 1652 C C . GLU A 1 206 ? 36.641 -17.982 -21.352 1.00 48.19 206 GLU A C 1
ATOM 1654 O O . GLU A 1 206 ? 37.729 -18.546 -21.476 1.00 48.19 206 GLU A O 1
ATOM 1659 N N . TRP A 1 207 ? 35.950 -18.029 -20.211 1.00 39.75 207 TRP A N 1
ATOM 1660 C CA . TRP A 1 207 ? 36.432 -18.720 -19.006 1.00 39.75 207 TRP A CA 1
ATOM 1661 C C . TRP A 1 207 ? 36.440 -20.247 -19.138 1.00 39.75 207 TRP A C 1
ATOM 1663 O O . TRP A 1 207 ? 37.260 -20.909 -18.513 1.00 39.75 207 TRP A O 1
ATOM 1673 N N . SER A 1 208 ? 35.583 -20.824 -19.986 1.00 41.41 208 SER A N 1
ATOM 1674 C CA . SER A 1 208 ? 35.570 -22.275 -20.251 1.00 41.41 208 SER A CA 1
ATOM 1675 C C . SER A 1 208 ? 36.733 -22.779 -21.127 1.00 41.41 208 SER A C 1
ATOM 1677 O O . SER A 1 208 ? 36.862 -23.985 -21.349 1.00 41.41 208 SER A O 1
ATOM 1679 N N . LYS A 1 209 ? 37.567 -21.866 -21.650 1.00 46.81 209 LYS A N 1
ATOM 1680 C CA . LYS A 1 209 ? 38.724 -22.163 -22.517 1.00 46.81 209 LYS A CA 1
ATOM 1681 C C . LYS A 1 209 ? 40.080 -22.040 -21.806 1.00 46.81 209 LYS A C 1
ATOM 1683 O O . LYS A 1 209 ? 41.104 -22.230 -22.466 1.00 46.81 209 LYS A O 1
ATOM 1688 N N . VAL A 1 210 ? 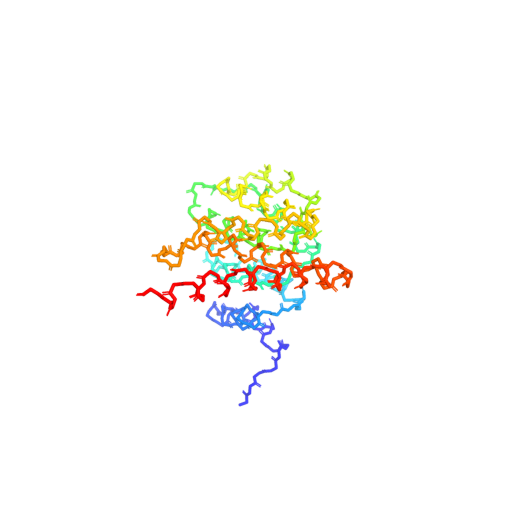40.089 -21.718 -20.510 1.00 40.69 210 VAL A N 1
ATOM 1689 C CA . VAL A 1 210 ? 41.283 -21.632 -19.644 1.00 40.69 210 VAL A CA 1
ATOM 1690 C C . VAL A 1 210 ? 41.328 -22.845 -18.724 1.00 40.69 210 VAL A C 1
ATOM 1692 O O . VAL A 1 210 ? 42.434 -23.412 -18.577 1.00 40.69 210 VAL A O 1
#

Sequence (210 aa):
MRLDEQQIKRAILHPNPEIRLKAINYFADSYSDDPSVMPVVIETVELHGRESALYRTLRRADALAQSPPTIEWLINELEMDCDRSDRKWDNYLLSIGLILFNADPALIVDRRDRIVSSPGFHKKLIPFLDGRLELHTASWRECWNKLVEFCQSHPDDEPMTLSTTRTANDIVDALGRKLANDPAAHDACLAEYAEIEQSGNEWLGEWSKV

Solvent-accessible surface area (backbone atoms only — not comparable to full-atom values): 11584 Å² total; per-residue (Å²): 134,83,79,53,70,68,59,38,56,57,32,38,62,39,92,52,58,69,53,16,39,53,30,43,46,54,43,29,77,62,62,36,76,57,46,74,53,47,60,47,54,51,51,33,39,73,73,70,40,66,57,73,78,34,44,72,48,41,59,44,47,31,51,41,28,67,44,71,71,55,51,54,51,47,50,52,65,24,59,55,92,68,66,67,85,40,67,43,46,42,49,32,30,47,25,46,40,46,26,64,62,56,35,63,53,90,76,40,60,94,43,42,69,60,48,71,65,23,80,39,38,57,72,87,49,48,69,58,44,50,54,50,44,51,46,61,72,45,53,52,65,58,29,47,52,52,46,54,53,49,54,72,75,52,54,93,88,59,85,76,47,77,66,54,52,46,55,52,49,51,38,52,52,36,28,50,57,41,32,77,76,29,68,69,56,36,54,52,51,51,54,53,50,50,54,51,53,51,54,50,50,53,55,56,55,57,63,75,74,114

Secondary structure (DSSP, 8-state):
-PPPHHHHHHGGG-SSHHHHHHHHHHHHHTT---TTHHHHHHHHHHHH-SSSSSHHHHHHHTTSPP-HHHHHHHHHHHH----TTSHHHHHHHHHHHHHHHHS-HHHHGGGHHHHHHSTTS-GGGHHHHHHHHHHHHS-HHHHHHHHHHHHHHS-TTSPPPHHHHHHHHHHHHHHHHHHHH-HHHHHHHHHHHHHHHHHHHHHHHHHTT-

Radius of gyration: 20.91 Å; Cα contacts (8 Å, |Δi|>4): 192; chains: 1; bounding box: 60×43×52 Å

Nearest PDB structures (foldseek):
  7sh0-assembly1_A  TM=3.205E-01  e=4.334E-01  Homo sapiens
  7dco-assembly1_1  TM=4.227E-01  e=1.486E+00  Saccharomyces cerevisiae
  8rbz-assembly1_o  TM=2.543E-01  e=2.387E+00  Homo sapiens

pLDDT: mean 88.9, std 11.41, range [39.75, 98.31]